Protein 8QFL (pdb70)

B-factor: mean 43.6, std 19.71, range [17.05, 146.56]

Solvent-accessible surface area: 13918 Å² total; per-residue (Å²): 133,109,20,147,37,60,155,117,77,12,76,115,154,35,0,106,79,22,0,43,98,8,13,67,48,65,105,106,27,54,106,64,47,102,87,76,108,63,133,13,54,11,8,74,55,59,76,1,0,0,21,1,20,1,0,85,58,116,13,61,29,20,40,9,0,1,3,69,1,14,0,1,2,45,0,35,38,20,16,4,56,13,3,15,9,68,51,36,33,124,59,67,104,64,93,11,42,111,44,85,16,39,20,5,8,62,51,18,8,3,64,5,24,36,6,86,111,26,0,11,0,0,4,0,22,2,31,4,6,122,68,12,0,52,27,50,82,36,152,69,12,12,19,81,2,69,22,52,69,99,93,65,139,24,154,40,58,143,111,73,7,72,124,145,25,0,106,75,14,0,43,98,4,9,69,63,62,123,85,27,54,144,81,49,113,94,93,74,114,19,54,12,18,104,49,75,79,0,1,0,29,1,22,4,0,111,58,131,20,53,31,20,41,10,1,1,10,78,2,12,0,1,3,48,0,34,39,20,15,0,59,10,11,15,10,55,53,39,35,90,67,77,92,65,88,10,42,107,49,89,15,37,14,10,16,64,39,30,10,4,76,5,24,37,5,89,122,25,0,9,0,0,5,0,28,1,26,4,17,141,81,33,0,55,32,46,93,66,158,65,14,6,27,36,1,70,29,60,89,145

InterPro domains:
  IPR010300 Cysteine dioxygenase type I [PF05995] (30-160)
  IPR010300 Cysteine dioxygenase type I [PTHR12918] (28-174)
  IPR011051 RmlC-like cupin domain superfamily [SSF51182] (28-176)
  IPR014710 RmlC-like jelly roll fold [G3DSA:2.60.120.10] (22-164)

Radius of gyration: 22.35 Å; Cα contacts (8 Å, |Δi|>4): 819; chains: 2; bounding box: 42×41×68 Å

Structure (mmCIF, N/CA/C/O backbone):
data_8QFL
#
_entry.id   8QFL
#
_cell.length_a   44.611
_cell.length_b   58.946
_cell.length_c   134.776
_cell.angle_alpha   90.00
_cell.angle_beta   90.00
_cell.angle_gamma   90.00
#
_symmetry.space_group_name_H-M   'P 21 21 21'
#
loop_
_entity.id
_entity.type
_entity.pdbx_description
1 polymer 'Cysteine dioxygenase'
2 non-polymer 'FE (III) ION'
3 non-polymer 'ACETATE ION'
4 non-polymer 'MAGNESIUM ION'
5 non-polymer 'TETRAETHYLENE GLYCOL'
6 water water
#
loop_
_atom_site.group_PDB
_atom_site.id
_atom_site.type_symbol
_atom_site.label_atom_id
_atom_site.label_alt_id
_atom_site.label_comp_id
_atom_site.label_asym_id
_atom_site.label_entity_id
_atom_site.label_seq_id
_atom_site.pdbx_PDB_ins_code
_atom_site.Cartn_x
_atom_site.Cartn_y
_atom_site.Cartn_z
_atom_site.occupancy
_atom_site.B_iso_or_equiv
_atom_site.auth_seq_id
_atom_site.auth_comp_id
_atom_site.auth_asym_id
_atom_site.auth_atom_id
_atom_site.pdbx_PDB_model_num
ATOM 1 N N . GLY A 1 21 ? 26.342 1.601 -10.819 1.00 84.29 21 GLY A N 1
ATOM 2 C CA . GLY A 1 21 ? 26.470 2.084 -12.186 1.00 122.13 21 GLY A CA 1
ATOM 3 C C . GLY A 1 21 ? 25.467 1.439 -13.118 1.00 113.00 21 GLY A C 1
ATOM 4 O O . GLY A 1 21 ? 24.403 1.001 -12.683 1.00 123.74 21 GLY A O 1
ATOM 7 N N . GLU A 1 22 ? 25.789 1.380 -14.405 1.00 106.31 22 GLU A N 1
ATOM 8 C CA . GLU A 1 22 ? 24.950 0.661 -15.355 1.00 79.04 22 GLU A CA 1
ATOM 9 C C . GLU A 1 22 ? 25.255 -0.831 -15.223 1.00 66.93 22 GLU A C 1
ATOM 10 O O . GLU A 1 22 ? 26.006 -1.263 -14.343 1.00 72.36 22 GLU A O 1
ATOM 22 N N . LEU A 1 23 ? 24.703 -1.639 -16.118 1.00 53.43 23 LEU A N 1
ATOM 23 C CA . LEU A 1 23 ? 24.921 -3.070 -16.036 1.00 41.50 23 LEU A CA 1
ATOM 24 C C . LEU A 1 23 ? 26.234 -3.427 -16.712 1.00 41.93 23 LEU A C 1
ATOM 25 O O . LEU A 1 23 ? 26.687 -2.772 -17.666 1.00 39.31 23 LEU A O 1
ATOM 41 N N . ASP A 1 24 ? 26.813 -4.530 -16.259 1.00 34.75 24 ASP A N 1
ATOM 42 C CA . ASP A 1 24 ? 28.127 -4.960 -16.753 1.00 30.93 24 ASP A CA 1
ATOM 43 C C . ASP A 1 24 ? 27.892 -6.132 -17.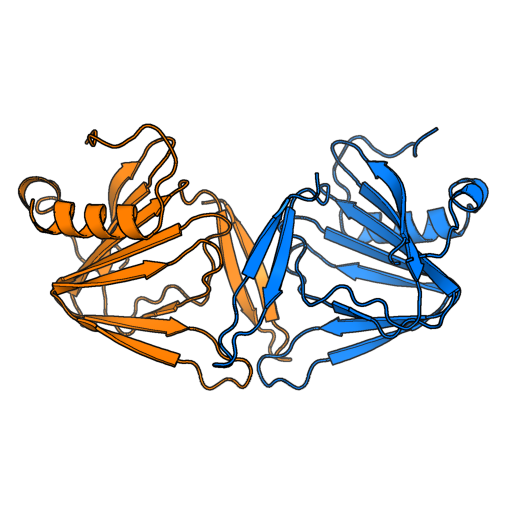704 1.00 32.46 24 ASP A C 1
ATOM 44 O O . ASP A 1 24 ? 27.822 -7.306 -17.285 1.00 33.20 24 ASP A O 1
ATOM 53 N N . LEU A 1 25 ? 27.566 -5.812 -18.935 1.00 29.06 25 LEU A N 1
ATOM 54 C CA . LEU A 1 25 ? 27.175 -6.780 -19.938 1.00 29.81 25 LEU A CA 1
ATOM 55 C C . LEU A 1 25 ? 28.256 -6.988 -21.010 1.00 27.96 25 LEU A C 1
ATOM 56 O O . LEU A 1 25 ? 29.181 -6.186 -21.149 1.00 32.57 25 LEU A O 1
ATOM 72 N N . PRO A 1 26 ? 28.141 -8.032 -21.823 1.00 30.72 26 PRO A N 1
ATOM 73 C CA . PRO A 1 26 ? 29.159 -8.252 -22.874 1.00 35.70 26 PRO A CA 1
ATOM 74 C C . PRO A 1 26 ? 29.197 -7.135 -23.923 1.00 37.31 26 PRO A C 1
ATOM 75 O O . PRO A 1 26 ? 28.252 -6.393 -24.108 1.00 35.44 26 PRO A O 1
ATOM 86 N N . GLU A 1 27 ? 30.330 -7.005 -24.583 1.00 34.31 27 GLU A N 1
ATOM 87 C CA . GLU A 1 27 ? 30.502 -6.026 -25.655 1.00 39.54 27 GLU A CA 1
ATOM 88 C C . GLU A 1 27 ? 30.152 -6.648 -27.015 1.00 41.39 27 GLU A C 1
ATOM 89 O O . GLU A 1 27 ? 30.955 -6.751 -27.939 1.00 36.39 27 GLU A O 1
ATOM 101 N N . ARG A 1 28 ? 28.914 -7.092 -27.130 1.00 29.77 28 ARG A N 1
ATOM 102 C CA . ARG A 1 28 ? 28.397 -7.696 -28.327 1.00 29.93 28 ARG A CA 1
ATOM 103 C C . ARG A 1 28 ? 26.871 -7.756 -28.235 1.00 35.04 28 ARG A C 1
ATOM 104 O O . ARG A 1 28 ? 26.289 -7.669 -27.147 1.00 32.18 28 ARG A O 1
ATOM 125 N N . ASN A 1 29 ? 26.230 -7.927 -29.397 1.00 33.03 29 ASN A N 1
ATOM 126 C CA . ASN A 1 29 ? 24.777 -8.186 -29.400 1.00 34.00 29 ASN A CA 1
ATOM 127 C C . ASN A 1 29 ? 24.450 -9.508 -28.726 1.00 36.06 29 ASN A C 1
ATOM 128 O O . ASN A 1 29 ? 25.265 -10.441 -28.718 1.00 32.70 29 ASN A O 1
ATOM 139 N N . LEU A 1 30 ? 23.279 -9.544 -28.042 1.00 31.64 30 LEU A N 1
ATOM 140 C CA . LEU A 1 30 ? 22.761 -10.774 -27.468 1.00 26.20 30 LEU A CA 1
ATOM 141 C C . LEU A 1 30 ? 21.626 -11.301 -28.316 1.00 26.88 30 LEU A C 1
ATOM 142 O O . LEU A 1 30 ? 20.813 -10.517 -28.793 1.00 32.54 30 LEU A O 1
ATOM 158 N N . ASP A 1 31 ? 21.522 -12.613 -28.444 1.00 29.18 31 ASP A N 1
ATOM 159 C CA . ASP A 1 31 ? 20.393 -13.207 -29.123 1.00 34.13 31 ASP A CA 1
ATOM 160 C C . ASP A 1 31 ? 19.202 -13.352 -28.178 1.00 34.13 31 ASP A C 1
ATOM 161 O O . ASP A 1 31 ? 19.316 -13.065 -26.985 1.00 27.01 31 ASP A O 1
ATOM 170 N N . ARG A 1 32 ? 18.074 -13.861 -28.735 1.00 31.69 32 ARG A N 1
ATOM 171 C CA . ARG A 1 32 ? 16.828 -14.005 -27.972 1.00 35.07 32 ARG A CA 1
ATOM 172 C C . ARG A 1 32 ? 17.010 -14.739 -26.658 1.00 32.51 32 ARG A C 1
ATOM 173 O O . ARG A 1 32 ? 16.481 -14.311 -25.630 1.00 29.18 32 ARG A O 1
ATOM 194 N N . ARG A 1 33 ? 17.698 -15.882 -26.693 1.00 33.01 33 ARG A N 1
ATOM 195 C CA . ARG A 1 33 ? 17.863 -16.696 -25.501 1.00 35.20 33 ARG A CA 1
ATOM 196 C C . ARG A 1 33 ? 18.660 -15.932 -24.465 1.00 30.55 33 ARG A C 1
ATOM 197 O O . ARG A 1 33 ? 18.319 -15.961 -23.271 1.00 29.76 33 ARG A O 1
ATOM 218 N N . GLU A 1 34 ? 19.756 -15.284 -24.906 1.00 28.26 34 GLU A N 1
ATOM 219 C CA . GLU A 1 34 ? 20.596 -14.503 -23.985 1.00 28.75 34 GLU A CA 1
ATOM 220 C C . GLU A 1 34 ? 19.820 -13.324 -23.383 1.00 26.86 34 GLU A C 1
ATOM 221 O O . GLU A 1 34 ? 20.041 -12.924 -22.223 1.00 23.29 34 GLU A O 1
ATOM 233 N N . LEU A 1 35 ? 18.922 -12.727 -24.184 1.00 23.58 35 LEU A N 1
ATOM 234 C CA . LEU A 1 35 ? 18.107 -11.637 -23.664 1.00 22.34 35 LEU A CA 1
ATOM 235 C C . LEU A 1 35 ? 17.123 -12.141 -22.609 1.00 20.06 35 LEU A C 1
ATOM 236 O O . LEU A 1 35 ? 16.871 -11.473 -21.587 1.00 21.41 35 LEU A O 1
ATOM 252 N N . ARG A 1 36 ? 16.613 -13.342 -22.817 1.00 22.41 36 ARG A N 1
ATOM 253 C CA . ARG A 1 36 ? 15.691 -13.890 -21.832 1.00 26.83 36 ARG A CA 1
ATOM 254 C C . ARG A 1 36 ? 16.442 -14.249 -20.554 1.00 26.55 36 ARG A C 1
ATOM 255 O O . ARG A 1 36 ? 15.970 -13.979 -19.455 1.00 23.87 36 ARG A O 1
ATOM 276 N N . ASP A 1 37 ? 17.644 -14.798 -20.677 1.00 24.12 37 ASP A N 1
ATOM 277 C CA . ASP A 1 37 ? 18.448 -15.054 -19.458 1.00 22.94 37 ASP A CA 1
ATOM 278 C C . ASP A 1 37 ? 18.717 -13.768 -18.715 1.00 23.12 37 ASP A C 1
ATOM 279 O O . ASP A 1 37 ? 18.637 -13.726 -17.472 1.00 24.51 37 ASP A O 1
ATOM 288 N N . LEU A 1 38 ? 19.025 -12.691 -19.474 1.00 22.76 38 LEU A N 1
ATOM 289 C CA . LEU A 1 38 ? 19.329 -11.404 -18.878 1.00 21.56 38 LEU A CA 1
ATOM 290 C C . LEU A 1 38 ? 18.134 -10.872 -18.061 1.00 23.60 38 LEU A C 1
ATOM 291 O O . LEU A 1 38 ? 18.291 -10.492 -16.865 1.00 24.24 38 LEU A O 1
ATOM 307 N N . VAL A 1 39 ? 16.914 -10.873 -18.664 1.00 21.91 39 VAL A N 1
ATOM 308 C CA . VAL A 1 39 ? 15.856 -10.237 -17.882 1.00 22.06 39 VAL A CA 1
ATOM 309 C C . VAL A 1 39 ? 15.505 -11.061 -16.656 1.00 23.28 39 VAL A C 1
ATOM 310 O O . VAL A 1 39 ? 15.054 -10.497 -15.678 1.00 21.67 39 VAL A O 1
ATOM 323 N N . ASN A 1 40 ? 15.624 -12.389 -16.727 1.00 22.97 40 ASN A N 1
ATOM 324 C CA . ASN A 1 40 ? 15.330 -13.247 -15.600 1.00 24.20 40 ASN A CA 1
ATOM 325 C C . ASN A 1 40 ? 16.370 -13.113 -14.472 1.00 25.34 40 ASN A C 1
ATOM 326 O O . ASN A 1 40 ? 16.016 -13.059 -13.288 1.00 24.75 40 ASN A O 1
ATOM 337 N N . GLU A 1 41 ? 17.642 -12.967 -14.841 1.00 23.57 41 GLU A N 1
ATOM 338 C CA . GLU A 1 41 ? 18.697 -12.811 -13.855 1.00 23.67 41 GLU A CA 1
ATOM 339 C C . GLU A 1 41 ? 18.604 -11.428 -13.207 1.00 26.51 41 GLU A C 1
ATOM 340 O O . GLU A 1 41 ? 18.763 -11.281 -11.980 1.00 27.15 41 GLU A O 1
ATOM 352 N N . LEU A 1 42 ? 18.260 -10.407 -13.993 1.00 23.24 42 LEU A N 1
ATOM 353 C CA . LEU A 1 42 ? 18.064 -9.093 -13.410 1.00 23.30 42 LEU A CA 1
ATOM 354 C C . LEU A 1 42 ? 16.919 -9.137 -12.405 1.00 24.41 42 LEU A C 1
ATOM 355 O O . LEU A 1 42 ? 16.977 -8.490 -11.350 1.00 24.35 42 LEU A O 1
ATOM 371 N N . ALA A 1 43 ? 15.846 -9.876 -12.734 1.00 23.59 43 ALA A N 1
ATOM 372 C CA . ALA A 1 43 ? 14.718 -9.947 -11.809 1.00 26.28 43 ALA A CA 1
ATOM 373 C C . ALA A 1 43 ? 15.130 -10.531 -10.458 1.00 29.40 43 ALA A C 1
ATOM 374 O O . ALA A 1 43 ? 14.519 -10.226 -9.420 1.00 30.46 43 ALA A O 1
ATOM 381 N N . ALA A 1 44 ? 16.154 -11.386 -10.444 1.00 23.61 44 ALA A N 1
ATOM 382 C CA . ALA A 1 44 ? 16.668 -12.021 -9.221 1.00 31.05 44 ALA A CA 1
ATOM 383 C C . ALA A 1 44 ? 17.680 -11.153 -8.497 1.00 27.98 44 ALA A C 1
ATOM 384 O O . ALA A 1 44 ? 18.190 -11.532 -7.435 1.00 27.27 44 ALA A O 1
ATOM 391 N N . HIS A 1 45 ? 17.940 -9.981 -9.012 1.00 24.78 45 HIS A N 1
ATOM 392 C CA . HIS A 1 45 ? 18.902 -9.038 -8.450 1.00 25.78 45 HIS A CA 1
ATOM 393 C C . HIS A 1 45 ? 18.195 -7.718 -8.288 1.00 27.60 45 HIS A C 1
ATOM 394 O O . HIS A 1 45 ? 18.471 -6.760 -9.011 1.00 24.10 45 HIS A O 1
ATOM 408 N N . PRO A 1 46 ? 17.380 -7.584 -7.240 1.00 26.20 46 PRO A N 1
ATOM 409 C CA . PRO A 1 46 ? 16.657 -6.311 -7.058 1.00 25.72 46 PRO A CA 1
ATOM 410 C C . PRO A 1 46 ? 17.544 -5.151 -6.759 1.00 24.86 46 PRO A C 1
ATOM 411 O O . PRO A 1 46 ? 17.132 -3.985 -6.944 1.00 29.64 46 PRO A O 1
ATOM 422 N N . GLU A 1 47 ? 18.779 -5.407 -6.333 1.00 27.07 47 GLU A N 1
ATOM 423 C CA . GLU A 1 47 ? 19.711 -4.304 -6.210 1.00 32.09 47 GLU A CA 1
ATOM 424 C C . GLU A 1 47 ? 19.866 -3.537 -7.530 1.00 33.04 47 GLU A C 1
ATOM 425 O O . GLU A 1 47 ? 20.196 -2.342 -7.535 1.00 30.47 47 GLU A O 1
ATOM 437 N N . ARG A 1 48 ? 19.639 -4.184 -8.674 1.00 29.63 48 ARG A N 1
ATOM 438 C CA . ARG A 1 48 ? 19.842 -3.414 -9.892 1.00 26.08 48 ARG A CA 1
ATOM 439 C C . ARG A 1 48 ? 18.647 -2.547 -10.304 1.00 29.63 48 ARG A C 1
ATOM 440 O O . ARG A 1 48 ? 18.765 -1.761 -11.247 1.00 34.31 48 ARG A O 1
ATOM 461 N N . TRP A 1 49 ? 17.481 -2.717 -9.689 1.00 27.08 49 TRP A N 1
ATOM 462 C CA . TRP A 1 49 ? 16.323 -2.002 -10.201 1.00 26.94 49 TRP A CA 1
ATOM 463 C C . TRP A 1 49 ? 15.338 -1.504 -9.168 1.00 28.62 49 TRP A C 1
ATOM 464 O O . TRP A 1 49 ? 14.511 -0.667 -9.542 1.00 32.56 49 TRP A O 1
ATOM 485 N N . ALA A 1 50 ? 15.404 -1.942 -7.893 1.00 26.31 50 ALA A N 1
ATOM 486 C CA . ALA A 1 50 ? 14.357 -1.567 -6.946 1.00 30.05 50 ALA A CA 1
ATOM 487 C C . ALA A 1 50 ? 14.266 -0.067 -6.796 1.00 32.79 50 ALA A C 1
ATOM 488 O O . ALA A 1 50 ? 13.172 0.465 -6.606 1.00 38.76 50 ALA A O 1
ATOM 495 N N . GLU A 1 51 ? 15.400 0.624 -6.845 1.00 30.54 51 GLU A N 1
ATOM 496 C CA . GLU A 1 51 ? 15.410 2.075 -6.674 1.00 38.30 51 GLU A CA 1
ATOM 497 C C . GLU A 1 51 ? 14.534 2.759 -7.735 1.00 49.62 51 GLU A C 1
ATOM 498 O O . GLU A 1 51 ? 13.908 3.791 -7.474 1.00 52.17 51 GLU A O 1
ATOM 510 N N . HIS A 1 52 ? 14.437 2.171 -8.919 1.00 39.68 52 HIS A N 1
ATOM 511 C CA . HIS A 1 52 ? 13.868 2.838 -10.077 1.00 47.07 52 HIS A CA 1
ATOM 512 C C . HIS A 1 52 ? 12.392 2.566 -10.225 1.00 47.79 52 HIS A C 1
ATOM 513 O O . HIS A 1 52 ? 11.811 2.995 -11.215 1.00 54.81 52 HIS A O 1
ATOM 527 N N . VAL A 1 53 ? 11.778 1.880 -9.269 1.00 37.45 53 VAL A N 1
ATOM 528 C CA . VAL A 1 53 ? 10.358 1.589 -9.322 1.00 49.97 53 VAL A CA 1
ATOM 529 C C . VAL A 1 53 ? 9.593 2.874 -9.030 1.00 64.16 53 VAL A C 1
ATOM 530 O O . VAL A 1 53 ? 9.674 3.427 -7.923 1.00 72.59 53 VAL A O 1
ATOM 543 N N . MET A 1 54 ? 8.793 3.311 -9.999 1.00 66.06 54 MET A N 1
ATOM 544 C CA . MET A 1 54 ? 8.130 4.610 -9.966 1.00 73.18 54 MET A CA 1
ATOM 545 C C . MET A 1 54 ? 6.871 4.498 -10.811 1.00 72.82 54 MET A C 1
ATOM 546 O O . MET A 1 54 ? 6.955 4.101 -11.982 1.00 75.70 54 MET A O 1
ATOM 560 N N . PHE A 1 55 ? 5.724 4.859 -10.245 1.00 67.45 55 PHE A N 1
ATOM 561 C CA . PHE A 1 55 ? 4.463 4.706 -10.978 1.00 76.58 55 PHE A CA 1
ATOM 562 C C . PHE A 1 55 ? 3.883 6.052 -11.382 1.00 77.68 55 PHE A C 1
ATOM 563 O O . PHE A 1 55 ? 3.813 6.964 -10.549 1.00 81.69 55 PHE A O 1
ATOM 580 N N . PRO A 1 56 ? 3.444 6.208 -12.646 1.00 88.42 56 PRO A N 1
ATOM 581 C CA . PRO A 1 56 ? 2.917 7.473 -13.177 1.00 95.96 56 PRO A CA 1
ATOM 582 C C . PRO A 1 56 ? 1.490 7.780 -12.707 1.00 87.94 56 PRO A C 1
ATOM 583 O O . PRO A 1 56 ? 1.257 8.848 -12.124 1.00 78.15 56 PRO A O 1
ATOM 594 N N . ARG A 1 61 ? 2.808 6.466 -19.108 1.00 88.73 61 ARG A N 1
ATOM 595 C CA . ARG A 1 61 ? 3.591 5.375 -18.528 1.00 101.44 61 ARG A CA 1
ATOM 596 C C . ARG A 1 61 ? 4.770 5.930 -17.737 1.00 101.78 61 ARG A C 1
ATOM 597 O O . ARG A 1 61 ? 5.104 7.115 -17.867 1.00 101.70 61 ARG A O 1
ATOM 617 N N . HIS A 1 62 ? 5.396 5.092 -16.910 1.00 92.20 62 HIS A N 1
ATOM 618 C CA . HIS A 1 62 ? 6.754 5.362 -16.471 1.00 94.00 62 HIS A CA 1
ATOM 619 C C . HIS A 1 62 ? 7.660 4.176 -16.791 1.00 78.98 62 HIS A C 1
ATOM 620 O O . HIS A 1 62 ? 7.383 3.029 -16.397 1.00 58.81 62 HIS A O 1
ATOM 634 N N . TYR A 1 63 ? 8.753 4.480 -17.483 1.00 71.65 63 TYR A N 1
ATOM 635 C CA . TYR A 1 63 ? 9.819 3.557 -17.810 1.00 64.27 63 TYR A CA 1
ATOM 636 C C . TYR A 1 63 ? 11.099 4.139 -17.224 1.00 61.95 63 TYR A C 1
ATOM 637 O O . TYR A 1 63 ? 11.233 5.356 -17.092 1.00 6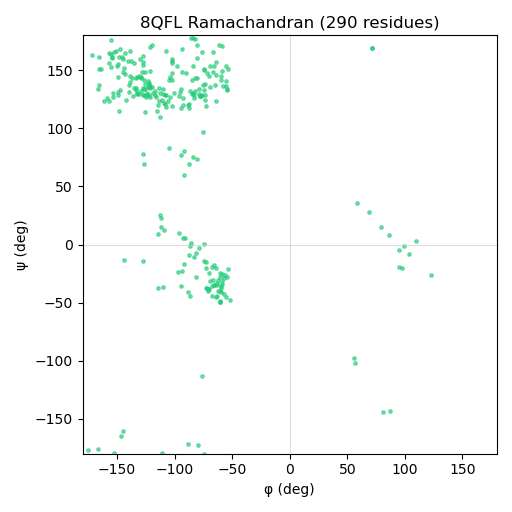7.39 63 TYR A O 1
ATOM 655 N N . ALA A 1 64 ? 12.025 3.270 -16.833 1.00 51.85 64 ALA A N 1
ATOM 656 C CA . ALA A 1 64 ? 13.316 3.708 -16.310 1.00 43.36 64 ALA A CA 1
ATOM 657 C C . ALA A 1 64 ? 14.409 2.906 -17.009 1.00 39.18 64 ALA A C 1
ATOM 658 O O . ALA A 1 64 ? 14.317 1.688 -17.116 1.00 35.26 64 ALA A O 1
ATOM 665 N N . SER A 1 65 ? 15.415 3.592 -17.537 1.00 36.11 65 SER A N 1
ATOM 666 C CA . SER A 1 65 ? 16.493 2.915 -18.233 1.00 34.52 65 SER A CA 1
ATOM 667 C C . SER A 1 65 ? 17.408 2.301 -17.180 1.00 33.61 65 SER A C 1
ATOM 668 O O . SER A 1 65 ? 17.841 2.981 -16.262 1.00 35.82 65 SER A O 1
ATOM 676 N N . LEU A 1 66 ? 17.689 1.030 -17.297 1.00 29.47 66 LEU A N 1
ATOM 677 C CA . LEU A 1 66 ? 18.705 0.388 -16.463 1.00 31.79 66 LEU A CA 1
ATOM 678 C C . LEU A 1 66 ? 20.042 0.298 -17.169 1.00 33.47 66 LEU A C 1
ATOM 679 O O . LEU A 1 66 ? 21.087 0.159 -16.508 1.00 32.81 66 LEU A O 1
ATOM 695 N N . HIS A 1 67 ? 20.034 0.327 -18.513 1.00 34.59 67 HIS A N 1
ATOM 696 C CA . HIS A 1 67 ? 21.251 0.149 -19.280 1.00 32.83 67 HIS A CA 1
ATOM 697 C C . HIS A 1 67 ? 20.978 0.556 -20.711 1.00 35.93 67 HIS A C 1
ATOM 698 O O . HIS A 1 67 ? 20.019 0.050 -21.297 1.00 27.64 67 HIS A O 1
ATOM 712 N N . ARG A 1 68 ? 21.879 1.343 -21.316 1.00 34.01 68 ARG A N 1
ATOM 713 C CA . ARG A 1 68 ? 21.765 1.661 -22.727 1.00 31.09 68 ARG A CA 1
ATOM 714 C C . ARG A 1 68 ? 23.176 1.836 -23.269 1.00 36.23 68 ARG A C 1
ATOM 715 O O . ARG A 1 68 ? 23.891 2.723 -22.819 1.00 37.45 68 ARG A O 1
ATOM 736 N N . ASP A 1 69 ? 23.591 0.968 -24.169 1.00 33.58 69 ASP A N 1
ATOM 737 C CA . ASP A 1 69 ? 24.880 1.144 -24.832 1.00 41.24 69 ASP A CA 1
ATOM 738 C C . ASP A 1 69 ? 24.751 0.663 -26.273 1.00 34.95 69 ASP A C 1
ATOM 739 O O . ASP A 1 69 ? 23.652 0.580 -26.843 1.00 33.45 69 ASP A O 1
ATOM 748 N N . ALA A 1 70 ? 25.886 0.375 -26.910 1.00 37.06 70 ALA A N 1
ATOM 749 C CA . ALA A 1 70 ? 25.815 0.148 -28.347 1.00 36.32 70 ALA A CA 1
ATOM 750 C C . ALA A 1 70 ? 25.175 -1.179 -28.692 1.00 34.50 70 ALA A C 1
ATOM 751 O O . ALA A 1 70 ? 24.842 -1.393 -29.853 1.00 35.84 70 ALA A O 1
ATOM 758 N N . TYR A 1 71 ? 25.039 -2.093 -27.709 1.00 32.07 71 TYR A N 1
ATOM 759 C CA . TYR A 1 71 ? 24.646 -3.453 -27.977 1.00 27.08 71 TYR A CA 1
ATOM 760 C C . TYR A 1 71 ? 23.285 -3.828 -27.395 1.00 27.60 71 TYR A C 1
ATOM 761 O O . TYR A 1 71 ? 22.569 -4.648 -28.020 1.00 28.79 71 TYR A O 1
ATOM 779 N N . VAL A 1 72 ? 22.986 -3.318 -26.217 1.00 31.91 72 VAL A N 1
ATOM 780 C CA . VAL A 1 72 ? 21.793 -3.706 -25.441 1.00 26.75 72 VAL A CA 1
ATOM 781 C C . VAL A 1 72 ? 21.160 -2.470 -24.819 1.00 26.70 72 VAL A C 1
ATOM 782 O O . VAL A 1 72 ? 21.835 -1.618 -24.212 1.00 29.59 72 VAL A O 1
ATOM 795 N N . ASP A 1 73 ? 19.825 -2.500 -24.746 1.00 28.68 73 ASP A N 1
ATOM 796 C CA . ASP A 1 73 ? 19.078 -1.574 -23.908 1.00 24.92 73 ASP A CA 1
ATOM 797 C C . ASP A 1 73 ? 18.229 -2.390 -22.946 1.00 25.74 73 ASP A C 1
ATOM 798 O O . ASP A 1 73 ? 17.700 -3.419 -23.358 1.00 24.34 73 ASP A O 1
ATOM 807 N N . VAL A 1 74 ? 18.142 -1.928 -21.717 1.00 26.71 74 VAL A N 1
ATOM 808 C CA . VAL A 1 74 ? 17.295 -2.540 -20.682 1.00 23.75 74 VAL A CA 1
ATOM 809 C C . VAL A 1 74 ? 16.454 -1.456 -20.051 1.00 21.90 74 VAL A C 1
ATOM 810 O O . VAL A 1 74 ? 16.975 -0.465 -19.528 1.00 27.00 74 VAL A O 1
ATOM 823 N N . TRP A 1 75 ? 15.159 -1.737 -19.926 1.00 26.44 75 TRP A N 1
ATOM 824 C CA . TRP A 1 75 ? 14.249 -0.826 -19.242 1.00 25.03 75 TRP A CA 1
ATOM 825 C C . TRP A 1 75 ? 13.452 -1.558 -18.174 1.00 26.14 75 TRP A C 1
ATOM 826 O O . TRP A 1 75 ? 13.156 -2.750 -18.316 1.00 27.21 75 TRP A O 1
ATOM 847 N N . LEU A 1 76 ? 13.128 -0.834 -17.116 1.00 27.29 76 LEU A N 1
ATOM 848 C CA . LEU A 1 76 ? 12.177 -1.273 -16.110 1.00 26.12 76 LEU A CA 1
ATOM 849 C C . LEU A 1 76 ? 10.867 -0.511 -16.337 1.00 32.98 76 LEU A C 1
ATOM 850 O O . LEU A 1 76 ? 10.889 0.728 -16.429 1.00 29.23 76 LEU A O 1
ATOM 866 N N . LEU A 1 77 ? 9.746 -1.237 -16.449 1.00 29.64 77 LEU A N 1
ATOM 867 C CA . LEU A 1 77 ? 8.458 -0.620 -16.728 1.00 27.85 77 LEU A CA 1
ATOM 868 C C . LEU A 1 77 ? 7.554 -0.880 -15.538 1.00 32.50 77 LEU A C 1
ATOM 869 O O . LEU A 1 77 ? 7.431 -2.032 -15.096 1.00 28.19 77 LEU A O 1
ATOM 885 N N . CYS A 1 78 ? 6.887 0.179 -15.068 1.00 29.83 78 CYS A N 1
ATOM 886 C CA . CYS A 1 78 ? 5.896 0.163 -13.975 1.00 30.21 78 CYS A CA 1
ATOM 887 C C . CYS A 1 78 ? 4.544 0.536 -14.590 1.00 33.41 78 CYS A C 1
ATOM 888 O O . CYS A 1 78 ? 4.439 1.565 -15.256 1.00 38.76 78 CYS A O 1
ATOM 896 N N . TRP A 1 79 ? 3.568 -0.360 -14.485 1.00 29.81 79 TRP A N 1
ATOM 897 C CA . TRP A 1 79 ? 2.348 -0.274 -15.270 1.00 28.58 79 TRP A CA 1
ATOM 898 C C . TRP A 1 79 ? 1.160 0.258 -14.485 1.00 38.21 79 TRP A C 1
ATOM 899 O O . TRP A 1 79 ? 0.946 -0.119 -13.338 1.00 33.71 79 TRP A O 1
ATOM 920 N N . ARG A 1 80 ? 0.347 1.069 -15.157 1.00 36.54 80 ARG A N 1
ATOM 921 C CA . ARG A 1 80 ? -1.027 1.343 -14.745 1.00 42.63 80 ARG A CA 1
ATOM 922 C C . ARG A 1 80 ? -1.991 0.528 -15.606 1.00 42.22 80 ARG A C 1
ATOM 923 O O . ARG A 1 80 ? -1.685 0.138 -16.751 1.00 35.67 80 ARG A O 1
ATOM 944 N N . ALA A 1 81 ? -3.214 0.343 -15.080 1.00 36.44 81 ALA A N 1
ATOM 945 C CA . ALA A 1 81 ? -4.170 -0.531 -15.748 1.00 40.75 81 ALA A CA 1
ATOM 946 C C . ALA A 1 81 ? -4.477 -0.066 -17.161 1.00 38.69 81 ALA A C 1
ATOM 947 O O . ALA A 1 81 ? -4.792 -0.885 -18.046 1.00 43.67 81 ALA A O 1
ATOM 954 N N A GLU A 1 82 ? -4.429 1.243 -17.390 0.60 42.28 82 GLU A N 1
ATOM 955 N N B GLU A 1 82 ? -4.425 1.237 -17.403 0.40 42.31 82 GLU A N 1
ATOM 956 C CA A GLU A 1 82 ? -4.765 1.791 -18.702 0.60 45.97 82 GLU A CA 1
ATOM 957 C CA B GLU A 1 82 ? -4.779 1.761 -18.719 0.40 45.98 82 GLU A CA 1
ATOM 958 C C A GLU A 1 82 ? -3.616 1.718 -19.707 0.60 43.06 82 GLU A C 1
ATOM 959 C C B GLU A 1 82 ? -3.593 1.832 -19.682 0.40 43.14 82 GLU A C 1
ATOM 960 O O A GLU A 1 82 ? -3.833 1.944 -20.907 0.60 41.63 82 GLU A O 1
ATOM 961 O O B GLU A 1 82 ? -3.763 2.261 -20.831 0.40 42.03 82 GLU A O 1
ATOM 984 N N . ASP A 1 83 ? -2.405 1.414 -19.262 1.00 37.69 83 ASP A N 1
ATOM 985 C CA . ASP A 1 83 ? -1.253 1.527 -20.151 1.00 41.31 83 ASP A CA 1
ATOM 986 C C . ASP A 1 83 ? -1.390 0.555 -21.319 1.00 37.51 83 ASP A C 1
ATOM 987 O O . ASP A 1 83 ? -1.855 -0.570 -21.152 1.00 35.43 83 ASP A O 1
ATOM 997 N N . ASP A 1 84 ? -0.886 0.974 -22.490 1.00 36.45 84 ASP A N 1
ATOM 998 C CA . ASP A 1 84 ? -1.062 0.231 -23.735 1.00 33.73 84 ASP A CA 1
ATOM 999 C C . ASP A 1 84 ? 0.069 0.651 -24.649 1.00 37.29 84 ASP A C 1
ATOM 1000 O O . ASP A 1 84 ? 0.224 1.851 -24.882 1.00 38.05 84 ASP A O 1
ATOM 1009 N N . THR A 1 85 ? 0.858 -0.310 -25.134 1.00 31.81 85 THR A N 1
ATOM 1010 C CA . THR A 1 85 ? 1.962 0.030 -26.032 1.00 29.31 85 THR A CA 1
ATOM 1011 C C . THR A 1 85 ? 1.450 0.417 -27.406 1.00 31.32 85 THR A C 1
ATOM 1012 O O . THR A 1 85 ? 2.216 0.983 -28.218 1.00 34.09 85 THR A O 1
ATOM 1023 N N . GLY A 1 86 ? 0.239 0.035 -27.746 1.00 32.72 86 GLY A N 1
ATOM 1024 C CA . GLY A 1 86 ? -0.089 -0.061 -29.188 1.00 30.18 86 GLY A CA 1
ATOM 1025 C C . GLY A 1 86 ? 0.565 -1.206 -29.932 1.00 28.54 86 GLY A C 1
ATOM 1026 O O . GLY A 1 86 ? 1.449 -1.872 -29.407 1.00 25.05 86 GLY A O 1
ATOM 1030 N N . TRP A 1 87 ? 0.134 -1.462 -31.162 1.00 29.72 87 TRP A N 1
ATOM 1031 C CA . TRP A 1 87 ? 0.769 -2.479 -31.982 1.00 28.82 87 TRP A CA 1
ATOM 1032 C C . TRP A 1 87 ? 2.077 -1.949 -32.517 1.00 28.25 87 TRP A C 1
ATOM 1033 O O . TRP A 1 87 ? 2.088 -0.834 -33.032 1.00 27.21 87 TRP A O 1
ATOM 1054 N N . HIS A 1 88 ? 3.174 -2.704 -32.347 1.00 23.59 88 HIS A N 1
ATOM 1055 C CA . HIS A 1 88 ? 4.474 -2.209 -32.784 1.00 25.43 88 HIS A CA 1
ATOM 1056 C C . HIS A 1 88 ? 5.404 -3.353 -33.096 1.00 26.52 88 HIS A C 1
ATOM 1057 O O . HIS A 1 88 ? 5.200 -4.502 -32.665 1.00 25.42 88 HIS A O 1
ATOM 1071 N N . ASP A 1 89 ? 6.445 -3.027 -33.865 1.00 24.98 89 ASP A N 1
ATOM 1072 C CA . ASP A 1 89 ? 7.601 -3.891 -34.029 1.00 24.53 89 ASP A CA 1
ATOM 1073 C C . ASP A 1 89 ? 8.798 -3.125 -33.536 1.00 22.25 89 ASP A C 1
ATOM 1074 O O . ASP A 1 89 ? 8.685 -1.950 -33.148 1.00 24.20 89 ASP A O 1
ATOM 1083 N N . HIS A 1 90 ? 9.929 -3.847 -33.446 1.00 24.67 90 HIS A N 1
ATOM 1084 C CA . HIS A 1 90 ? 11.170 -3.323 -32.879 1.00 25.22 90 HIS A CA 1
ATOM 1085 C C . HIS A 1 90 ? 12.240 -3.162 -33.935 1.00 25.65 90 HIS A C 1
ATOM 1086 O O . HIS A 1 90 ? 13.436 -3.155 -33.623 1.00 25.94 90 HIS A O 1
ATOM 1100 N N . ASP A 1 91 ? 11.801 -3.040 -35.207 1.00 28.00 91 ASP A N 1
ATOM 1101 C CA . ASP A 1 91 ? 12.695 -2.911 -36.361 1.00 26.23 91 ASP A CA 1
ATOM 1102 C C . ASP A 1 91 ? 13.671 -4.048 -36.482 1.00 27.13 91 ASP A C 1
ATOM 1103 O O . ASP A 1 91 ? 13.297 -5.118 -36.951 1.00 35.34 91 ASP A O 1
ATOM 1112 N N . ILE A 1 92 ? 14.928 -3.867 -36.087 1.00 26.04 92 ILE A N 1
ATOM 1113 C CA . ILE A 1 92 ? 15.897 -4.942 -36.180 1.00 26.30 92 ILE A CA 1
ATOM 1114 C C . ILE A 1 92 ? 16.279 -5.506 -34.810 1.00 27.75 92 ILE A C 1
ATOM 1115 O O . ILE A 1 92 ? 17.198 -6.346 -34.730 1.00 26.69 92 ILE A O 1
ATOM 1131 N N . SER A 1 93 ? 15.539 -5.160 -33.764 1.00 26.56 93 SER A N 1
ATOM 1132 C CA . SER A 1 93 ? 15.932 -5.555 -32.373 1.00 26.09 93 SER A CA 1
ATOM 1133 C C . SER A 1 93 ? 15.213 -6.848 -31.997 1.00 27.23 93 SER A C 1
ATOM 1134 O O . SER A 1 93 ? 14.009 -6.949 -32.162 1.00 25.93 93 SER A O 1
ATOM 1142 N N . SER A 1 94 ? 15.923 -7.808 -31.434 1.00 28.30 94 SER A N 1
ATOM 1143 C CA . SER A 1 94 ? 15.337 -8.881 -30.665 1.00 26.42 94 SER A CA 1
ATOM 1144 C C . SER A 1 94 ? 15.033 -8.365 -29.237 1.00 21.06 94 SER A C 1
ATOM 1145 O O . SER A 1 94 ? 15.500 -7.289 -28.780 1.00 23.09 94 SER A O 1
ATOM 1153 N N . GLY A 1 95 ? 14.155 -9.096 -28.577 1.00 24.56 95 GLY A N 1
ATOM 1154 C CA . GLY A 1 95 ? 13.759 -8.624 -27.261 1.00 25.76 95 GLY A CA 1
ATOM 1155 C C . GLY A 1 95 ? 13.362 -9.754 -26.341 1.00 21.67 95 GLY A C 1
ATOM 1156 O O . GLY A 1 95 ? 13.128 -10.891 -26.741 1.00 23.60 95 GLY A O 1
ATOM 1160 N N . ALA A 1 96 ? 13.278 -9.383 -25.051 1.00 23.53 96 ALA A N 1
ATOM 1161 C CA . ALA A 1 96 ? 12.713 -10.268 -24.044 1.00 25.41 96 ALA A CA 1
ATOM 1162 C C . ALA A 1 96 ? 12.035 -9.460 -22.938 1.00 19.93 96 ALA A C 1
ATOM 1163 O O . ALA A 1 96 ? 12.378 -8.299 -22.636 1.00 21.61 96 ALA A O 1
ATOM 1170 N N . VAL A 1 97 ? 11.085 -10.127 -22.288 1.00 23.52 97 VAL A N 1
ATOM 1171 C CA . VAL A 1 97 ? 10.298 -9.530 -21.208 1.00 22.86 97 VAL A CA 1
ATOM 1172 C C . VAL A 1 97 ? 10.246 -10.512 -20.053 1.00 20.85 97 VAL A C 1
ATOM 1173 O O . VAL A 1 97 ? 10.065 -11.713 -20.258 1.00 22.03 97 VAL A O 1
ATOM 1186 N N . ARG A 1 98 ? 10.469 -10.010 -18.866 1.00 22.45 98 ARG A N 1
ATOM 1187 C CA . ARG A 1 98 ? 10.201 -10.737 -17.622 1.00 23.02 98 ARG A CA 1
ATOM 1188 C C . ARG A 1 98 ? 9.223 -9.891 -16.825 1.00 20.48 98 ARG A C 1
ATOM 1189 O O . ARG A 1 98 ? 9.520 -8.744 -16.479 1.00 23.99 98 ARG A O 1
ATOM 1210 N N . VAL A 1 99 ? 8.130 -10.521 -16.383 1.00 23.49 99 VAL A N 1
ATOM 1211 C CA . VAL A 1 99 ? 7.222 -9.885 -15.439 1.00 20.99 99 VAL A CA 1
ATOM 1212 C C . VAL A 1 99 ? 7.699 -10.176 -14.021 1.00 22.34 99 VAL A C 1
ATOM 1213 O O . VAL A 1 99 ? 7.871 -11.335 -13.682 1.00 23.67 99 VAL A O 1
ATOM 1226 N N . VAL A 1 100 ? 8.003 -9.142 -13.266 1.00 22.93 100 VAL A N 1
ATOM 1227 C CA . VAL A 1 100 ? 8.489 -9.247 -11.877 1.00 23.91 100 VAL A CA 1
ATOM 1228 C C . VAL A 1 100 ? 7.326 -9.321 -10.928 1.00 29.69 100 VAL A C 1
ATOM 1229 O O . VAL A 1 100 ? 7.336 -10.170 -10.037 1.00 30.08 100 VAL A O 1
ATOM 1242 N N . ALA A 1 101 ? 6.308 -8.472 -11.143 1.00 23.40 101 ALA A N 1
ATOM 1243 C CA . ALA A 1 101 ? 5.139 -8.402 -10.254 1.00 24.52 101 ALA A CA 1
ATOM 1244 C C . ALA A 1 101 ? 3.942 -8.146 -11.154 1.00 25.66 101 ALA A C 1
ATOM 1245 O O . ALA A 1 101 ? 4.039 -7.436 -12.142 1.00 25.81 101 ALA A O 1
ATOM 1252 N N . GLY A 1 102 ? 2.811 -8.681 -10.777 1.00 26.46 102 GLY A N 1
ATOM 1253 C CA . GLY A 1 102 ? 1.597 -8.440 -11.532 1.00 28.24 102 GLY A CA 1
ATOM 1254 C C . GLY A 1 102 ? 1.446 -9.300 -12.738 1.00 24.44 102 GLY A C 1
ATOM 1255 O O . GLY A 1 102 ? 1.704 -10.521 -12.738 1.00 25.40 102 GLY A O 1
ATOM 1259 N N . ALA A 1 103 ? 0.871 -8.723 -13.801 1.00 27.71 103 ALA A N 1
ATOM 1260 C CA . ALA A 1 103 ? 0.648 -9.524 -14.970 1.00 23.44 103 ALA A CA 1
ATOM 1261 C C . ALA A 1 103 ? 0.328 -8.596 -16.131 1.00 24.85 103 ALA A C 1
ATOM 1262 O O . ALA A 1 103 ? -0.129 -7.463 -15.929 1.00 25.71 103 ALA A O 1
ATOM 1269 N N . LEU A 1 104 ? 0.683 -9.050 -17.338 1.00 25.17 104 LEU A N 1
ATOM 1270 C CA . LEU A 1 104 ? 0.495 -8.278 -18.589 1.00 27.95 104 LEU A CA 1
ATOM 1271 C C . LEU A 1 104 ? -0.244 -9.164 -19.577 1.00 28.11 104 LEU A C 1
ATOM 1272 O O . LEU A 1 104 ? -0.192 -10.402 -19.470 1.00 26.76 104 LEU A O 1
ATOM 1288 N N . LYS A 1 105 ? -0.854 -8.560 -20.644 1.00 25.60 105 LYS A N 1
ATOM 1289 C CA . LYS A 1 105 ? -1.336 -9.336 -21.790 1.00 25.65 105 LYS A CA 1
ATOM 1290 C C . LYS A 1 105 ? -0.428 -9.044 -22.969 1.00 31.55 105 LYS A C 1
ATOM 1291 O O . LYS A 1 105 ? -0.190 -7.886 -23.211 1.00 29.23 105 LYS A O 1
ATOM 1310 N N . GLU A 1 106 ? 0.187 -10.070 -23.534 1.00 24.71 106 GLU A N 1
ATOM 1311 C CA . GLU A 1 106 ? 0.968 -10.019 -24.749 1.00 25.68 106 GLU A CA 1
ATOM 1312 C C . GLU A 1 106 ? -0.016 -10.370 -25.857 1.00 31.59 106 GLU A C 1
ATOM 1313 O O . GLU A 1 106 ? -0.572 -11.470 -25.842 1.00 31.04 106 GLU A O 1
ATOM 1325 N N . CYS A 1 107 ? -0.120 -9.503 -26.893 1.00 29.43 107 CYS A N 1
ATOM 1326 C CA . CYS A 1 107 ? -1.050 -9.736 -27.976 1.00 26.09 107 CYS A CA 1
ATOM 1327 C C . CYS A 1 107 ? -0.263 -9.770 -29.270 1.00 28.63 107 CYS A C 1
ATOM 1328 O O . CYS A 1 107 ? 0.724 -9.027 -29.415 1.00 24.70 107 CYS A O 1
ATOM 1336 N N . ASN A 1 108 ? -0.626 -10.706 -30.143 1.00 29.74 108 ASN A N 1
ATOM 1337 C CA . ASN A 1 108 ? -0.019 -10.842 -31.462 1.00 29.34 108 ASN A CA 1
ATOM 1338 C C . ASN A 1 108 ? -1.103 -10.706 -32.529 1.00 31.11 108 ASN A C 1
ATOM 1339 O O . ASN A 1 108 ? -2.185 -11.291 -32.407 1.00 32.17 108 ASN A O 1
ATOM 1350 N N . PRO A 1 109 ? -0.842 -9.935 -33.579 1.00 33.31 109 PRO A N 1
ATOM 1351 C CA . PRO A 1 109 ? -1.911 -9.583 -34.535 1.00 38.61 109 PRO A CA 1
ATOM 1352 C C . PRO A 1 109 ? -2.174 -10.705 -35.529 1.00 38.73 109 PRO A C 1
ATOM 1353 O O . PRO A 1 109 ? -1.252 -11.364 -36.010 1.00 33.76 109 PRO A O 1
ATOM 1364 N N . ARG A 1 110 ? -3.440 -10.872 -35.879 1.00 35.51 110 ARG A N 1
ATOM 1365 C CA . ARG A 1 110 ? -3.836 -11.812 -36.911 1.00 45.21 110 ARG A CA 1
ATOM 1366 C C . ARG A 1 110 ? -4.676 -11.082 -37.960 1.00 42.50 110 ARG A C 1
ATOM 1367 O O . ARG A 1 110 ? -5.560 -10.292 -37.644 1.00 38.19 110 ARG A O 1
ATOM 1388 N N . ILE A 1 111 ? -4.412 -11.386 -39.220 1.00 49.13 111 ILE A N 1
ATOM 1389 C CA . ILE A 1 111 ? -5.009 -10.606 -40.303 1.00 56.23 111 ILE A CA 1
ATOM 1390 C C . ILE A 1 111 ? -6.527 -10.640 -40.237 1.00 58.03 111 ILE A C 1
ATOM 1391 O O . ILE A 1 111 ? -7.187 -9.632 -40.531 1.00 61.51 111 ILE A O 1
ATOM 1407 N N . GLY A 1 112 ? -7.112 -11.763 -39.803 1.00 51.62 112 GLY A N 1
ATOM 1408 C CA . GLY A 1 112 ? -8.557 -11.797 -39.661 1.00 57.61 112 GLY A CA 1
ATOM 1409 C C . GLY A 1 112 ? -9.107 -10.761 -38.703 1.00 61.67 112 GLY A C 1
ATOM 1410 O O . GLY A 1 112 ? -10.262 -10.360 -38.823 1.00 65.69 112 GLY A O 1
ATOM 1414 N N . GLY A 1 113 ? -8.298 -10.317 -37.734 1.00 61.62 113 GLY A N 1
ATOM 1415 C CA . GLY A 1 113 ? -8.765 -9.441 -36.684 1.00 57.81 113 GLY A CA 1
ATOM 1416 C C . GLY A 1 113 ? -8.981 -10.131 -35.348 1.00 54.86 113 GLY A C 1
ATOM 1417 O O . GLY A 1 113 ? -9.240 -9.440 -34.352 1.00 57.11 113 GLY A O 1
ATOM 1421 N N . GLU A 1 114 ? -8.884 -11.469 -35.303 1.00 59.83 114 GLU A N 1
ATOM 1422 C CA . GLU A 1 114 ? -9.051 -12.254 -34.069 1.00 61.41 114 GLU A CA 1
ATOM 1423 C C . GLU A 1 114 ? -7.683 -12.443 -33.418 1.00 45.72 114 GLU A C 1
ATOM 1424 O O . GLU A 1 114 ? -7.011 -13.450 -33.581 1.00 41.89 114 GLU A O 1
ATOM 1436 N N . HIS A 1 115 ? -7.238 -11.430 -32.715 1.00 39.44 115 HIS A N 1
ATOM 1437 C CA . HIS A 1 115 ? -5.825 -11.419 -32.318 1.00 44.33 115 HIS A CA 1
ATOM 1438 C C . HIS A 1 115 ? -5.562 -12.414 -31.184 1.00 43.20 115 HIS A C 1
ATOM 1439 O O . HIS A 1 115 ? -6.432 -12.707 -30.391 1.00 41.84 115 HIS A O 1
ATOM 1453 N N . LEU A 1 116 ? -4.346 -12.938 -31.139 1.00 40.39 116 LEU A N 1
ATOM 1454 C CA . LEU A 1 116 ? -3.932 -13.902 -30.139 1.00 46.99 116 LEU A CA 1
ATOM 1455 C C . LEU A 1 116 ? -3.528 -13.133 -28.884 1.00 45.04 116 LEU A C 1
ATOM 1456 O O . LEU A 1 116 ? -2.737 -12.188 -28.969 1.00 34.15 116 LEU A O 1
ATOM 1472 N N . GLU A 1 117 ? -4.078 -13.520 -27.731 1.00 38.37 117 GLU A N 1
ATOM 1473 C CA . GLU A 1 117 ? -3.831 -12.808 -26.486 1.00 33.26 117 GLU A CA 1
ATOM 1474 C C . GLU A 1 117 ? -3.342 -13.809 -25.450 1.00 39.38 117 GLU A C 1
ATOM 1475 O O . GLU A 1 117 ? -3.942 -14.871 -25.303 1.00 38.52 117 GLU A O 1
ATOM 1487 N N . THR A 1 118 ? -2.211 -13.509 -24.786 1.00 29.88 118 THR A N 1
ATOM 1488 C CA . THR A 1 118 ? -1.671 -14.397 -23.763 1.00 31.02 118 THR A CA 1
ATOM 1489 C C . THR A 1 118 ? -1.427 -13.617 -22.497 1.00 30.40 118 THR A C 1
ATOM 1490 O O . THR A 1 118 ? -0.782 -12.569 -22.535 1.00 28.02 118 THR A O 1
ATOM 1501 N N . VAL A 1 119 ? -1.829 -14.170 -21.349 1.00 24.61 119 VAL A N 1
ATOM 1502 C CA . VAL A 1 119 ? -1.508 -13.506 -20.083 1.00 22.69 119 VAL A CA 1
ATOM 1503 C C . VAL A 1 119 ? -0.134 -13.998 -19.667 1.00 25.65 119 VAL A C 1
ATOM 1504 O O . VAL A 1 119 ? 0.078 -15.220 -19.578 1.00 27.05 119 VAL A O 1
ATOM 1517 N N . VAL A 1 120 ? 0.735 -13.054 -19.297 1.00 24.04 120 VAL A N 1
ATOM 1518 C CA . VAL A 1 120 ? 2.073 -13.341 -18.779 1.00 24.87 120 VAL A CA 1
ATOM 1519 C C . VAL A 1 120 ? 2.110 -12.863 -17.331 1.00 23.93 120 VAL A C 1
ATOM 1520 O O . VAL A 1 120 ? 1.981 -11.673 -17.028 1.00 25.19 120 VAL A O 1
ATOM 1533 N N . SER A 1 121 ? 2.268 -13.777 -16.413 1.00 27.93 121 SER A N 1
ATOM 1534 C CA . SER A 1 121 ? 2.171 -13.310 -15.026 1.00 27.38 121 SER A CA 1
ATOM 1535 C C . SER A 1 121 ? 3.537 -13.367 -14.311 1.00 27.45 121 SER A C 1
ATOM 1536 O O . SER A 1 121 ? 4.529 -13.740 -14.908 1.00 25.89 121 SER A O 1
ATOM 1544 N N . GLU A 1 122 ? 3.536 -12.973 -13.059 1.00 26.16 122 GLU A N 1
ATOM 1545 C CA . GLU A 1 122 ? 4.761 -12.759 -12.256 1.00 28.41 122 GLU A CA 1
ATOM 1546 C C . GLU A 1 122 ? 5.598 -14.024 -12.281 1.00 29.27 122 GLU A C 1
ATOM 1547 O O . GLU A 1 122 ? 5.086 -15.144 -12.234 1.00 26.57 122 GLU A O 1
ATOM 1559 N N . GLY A 1 123 ? 6.912 -13.855 -12.533 1.00 26.30 123 GLY A N 1
ATOM 1560 C CA . GLY A 1 123 ? 7.791 -14.993 -12.705 1.00 29.23 123 GLY A CA 1
ATOM 1561 C C . GLY A 1 123 ? 8.037 -15.443 -14.123 1.00 32.58 123 GLY A C 1
ATOM 1562 O O . GLY A 1 123 ? 9.005 -16.209 -14.376 1.00 27.81 123 GLY A O 1
ATOM 1566 N N . GLU A 1 124 ? 7.164 -15.049 -15.074 1.00 25.53 124 GLU A N 1
ATOM 1567 C CA . GLU A 1 124 ? 7.215 -15.583 -16.412 1.00 25.49 124 GLU A CA 1
ATOM 1568 C C . GLU A 1 124 ? 7.869 -14.577 -17.345 1.00 22.65 124 GLU A C 1
ATOM 1569 O O . GLU A 1 124 ? 7.954 -13.376 -17.056 1.00 25.31 124 GLU A O 1
ATOM 1581 N N . SER A 1 125 ? 8.384 -15.141 -18.396 1.00 26.56 125 SER A N 1
ATOM 1582 C CA . SER A 1 125 ? 9.183 -14.418 -19.373 1.00 23.81 125 SER A CA 1
ATOM 1583 C C . SER A 1 125 ? 8.985 -15.007 -20.740 1.00 28.17 125 SER A C 1
ATOM 1584 O O . SER A 1 125 ? 8.662 -16.194 -20.930 1.00 26.62 125 SER A O 1
ATOM 1592 N N . PHE A 1 126 ? 9.348 -14.184 -21.719 1.00 23.59 126 PHE A N 1
ATOM 1593 C CA . PHE A 1 126 ? 9.324 -14.668 -23.088 1.00 24.01 126 PHE A CA 1
ATOM 1594 C C . PHE A 1 126 ? 10.294 -13.802 -23.898 1.00 23.72 126 PHE A C 1
ATOM 1595 O O . PHE A 1 126 ? 10.752 -12.753 -23.431 1.00 24.46 126 PHE A O 1
ATOM 1612 N N . SER A 1 127 ? 10.651 -14.297 -25.104 1.00 25.24 127 SER A N 1
ATOM 1613 C CA . SER A 1 127 ? 11.593 -13.607 -25.960 1.00 23.64 127 SER A CA 1
ATOM 1614 C C . SER A 1 127 ? 11.093 -13.686 -27.390 1.00 27.80 127 SER A C 1
ATOM 1615 O O . SER A 1 127 ? 10.204 -14.478 -27.696 1.00 26.43 127 SER A O 1
ATOM 1623 N N . PHE A 1 128 ? 11.690 -12.865 -28.246 1.00 25.75 128 PHE A N 1
ATOM 1624 C CA . PHE A 1 128 ? 11.228 -12.849 -29.633 1.00 28.39 128 PHE A CA 1
ATOM 1625 C C . PHE A 1 128 ? 12.368 -12.333 -30.472 1.00 31.49 128 PHE A C 1
ATOM 1626 O O . PHE A 1 128 ? 13.248 -11.634 -29.978 1.00 24.93 128 PHE A O 1
ATOM 1643 N N . GLY A 1 129 ? 12.343 -12.704 -31.757 1.00 29.27 129 GLY A N 1
ATOM 1644 C CA . GLY A 1 129 ? 13.308 -12.157 -32.696 1.00 31.81 129 GLY A CA 1
ATOM 1645 C C . GLY A 1 129 ? 12.812 -10.852 -33.319 1.00 34.29 129 GLY A C 1
ATOM 1646 O O . GLY A 1 129 ? 11.774 -10.309 -32.969 1.00 29.26 129 GLY A O 1
ATOM 1650 N N . PRO A 1 130 ? 13.537 -10.361 -34.323 1.00 31.77 130 PRO A N 1
ATOM 1651 C CA . PRO A 1 130 ? 13.342 -8.967 -34.754 1.00 32.93 130 PRO A CA 1
ATOM 1652 C C . PRO A 1 130 ? 12.143 -8.819 -35.670 1.00 35.87 130 PRO A C 1
ATOM 1653 O O . PRO A 1 130 ? 11.724 -7.690 -35.964 1.00 38.78 130 PRO A O 1
ATOM 1664 N N . ASP A 1 131 ? 11.531 -9.934 -36.075 1.00 31.55 131 ASP A N 1
ATOM 1665 C CA . ASP A 1 131 ? 10.360 -9.893 -36.946 1.00 30.08 131 ASP A CA 1
ATOM 1666 C C . ASP A 1 131 ? 9.059 -9.734 -36.146 1.00 29.41 131 ASP A C 1
ATOM 1667 O O . ASP A 1 131 ? 7.968 -9.740 -36.721 1.00 29.00 131 ASP A O 1
ATOM 1676 N N . HIS A 1 132 ? 9.152 -9.690 -34.805 1.00 30.08 132 HIS A N 1
ATOM 1677 C CA . HIS A 1 132 ? 7.955 -9.739 -33.965 1.00 27.92 132 HIS A CA 1
ATOM 1678 C C . HIS A 1 132 ? 7.111 -8.481 -34.058 1.00 27.43 132 HIS A C 1
ATOM 1679 O O . HIS A 1 132 ? 7.648 -7.373 -33.989 1.00 26.77 132 HIS A O 1
ATOM 1693 N N . ILE A 1 133 ? 5.781 -8.660 -34.169 1.00 24.64 133 ILE A N 1
ATOM 1694 C CA . ILE A 1 133 ? 4.799 -7.590 -34.010 1.00 21.69 133 ILE A CA 1
ATOM 1695 C C . ILE A 1 133 ? 3.927 -7.946 -32.811 1.00 23.24 133 ILE A C 1
ATOM 1696 O O . ILE A 1 133 ? 3.359 -9.035 -32.764 1.00 27.84 133 ILE A O 1
ATOM 1712 N N . HIS A 1 134 ? 3.780 -7.016 -31.888 1.00 23.03 134 HIS A N 1
ATOM 1713 C CA . HIS A 1 134 ? 3.042 -7.293 -30.663 1.00 25.61 134 HIS A CA 1
ATOM 1714 C C . HIS A 1 134 ? 2.470 -6.052 -30.039 1.00 26.72 134 HIS A C 1
ATOM 1715 O O . HIS A 1 134 ? 2.755 -4.926 -30.455 1.00 23.66 134 HIS A O 1
ATOM 1729 N N . ARG A 1 135 ? 1.713 -6.279 -28.952 1.00 25.44 135 ARG A N 1
ATOM 1730 C CA . ARG A 1 135 ? 1.072 -5.239 -28.226 1.00 22.26 135 ARG A CA 1
ATOM 1731 C C . ARG A 1 135 ? 1.020 -5.728 -26.771 1.00 23.26 135 ARG A C 1
ATOM 1732 O O . ARG A 1 135 ? 0.616 -6.870 -26.563 1.00 24.79 135 ARG A O 1
ATOM 1753 N N . LEU A 1 136 ? 1.418 -4.891 -25.859 1.00 22.43 136 LEU A N 1
ATOM 1754 C CA . LEU A 1 136 ? 1.330 -5.187 -24.414 1.00 21.73 136 LEU A CA 1
ATOM 1755 C C . LEU A 1 136 ? 0.314 -4.264 -23.809 1.00 29.84 136 LEU A C 1
ATOM 1756 O O . LEU A 1 136 ? 0.437 -3.043 -23.963 1.00 28.2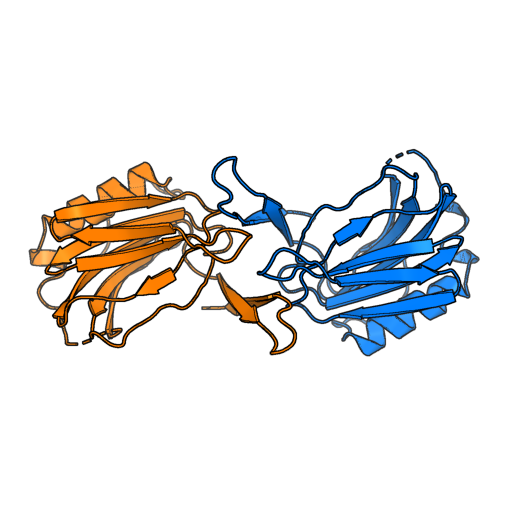8 136 LEU A O 1
ATOM 1772 N N . THR A 1 137 ? -0.622 -4.832 -23.036 1.00 26.19 137 THR A N 1
ATOM 1773 C CA . THR A 1 137 ? -1.681 -4.024 -22.422 1.00 27.92 137 THR A CA 1
ATOM 1774 C C . THR A 1 137 ? -2.387 -4.854 -21.355 1.00 34.00 137 THR A C 1
ATOM 1775 O O . THR A 1 137 ? -1.941 -5.948 -20.980 1.00 29.05 137 THR A O 1
ATOM 1786 N N . GLY A 1 138 ? -3.429 -4.279 -20.770 1.00 32.58 138 GLY A N 1
ATOM 1787 C CA . GLY A 1 138 ? -4.206 -5.064 -19.825 1.00 33.40 138 GLY A CA 1
ATOM 1788 C C . GLY A 1 138 ? -3.463 -5.373 -18.543 1.00 33.23 138 GLY A C 1
ATOM 1789 O O . GLY A 1 138 ? -3.742 -6.384 -17.914 1.00 34.21 138 GLY A O 1
ATOM 1793 N N . ALA A 1 139 ? -2.528 -4.527 -18.135 1.00 29.33 139 ALA A N 1
ATOM 1794 C CA . ALA A 1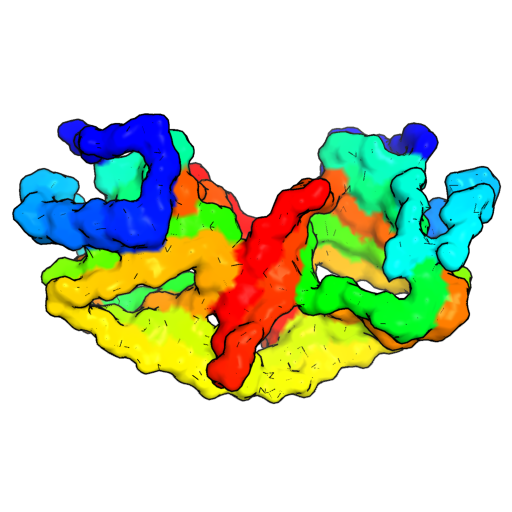 139 ? -1.709 -4.839 -16.970 1.00 30.84 139 ALA A CA 1
ATOM 1795 C C . ALA A 1 139 ? -2.544 -4.709 -15.688 1.00 34.25 139 ALA A C 1
ATOM 1796 O O . ALA A 1 139 ? -3.469 -3.891 -15.584 1.00 31.45 139 ALA A O 1
ATOM 1803 N N . VAL A 1 140 ? -2.226 -5.543 -14.709 1.00 29.27 140 VAL A N 1
ATOM 1804 C CA . VAL A 1 140 ? -2.713 -5.290 -13.351 1.00 28.31 140 VAL A CA 1
ATOM 1805 C C . VAL A 1 140 ? -2.065 -4.003 -12.879 1.00 35.84 140 VAL A C 1
ATOM 1806 O O . VAL A 1 140 ? -0.870 -3.759 -13.109 1.00 29.71 140 VAL A O 1
ATOM 1819 N N . HIS A 1 141 ? -2.844 -3.144 -12.241 1.00 29.89 141 HIS A N 1
ATOM 1820 C CA . HIS A 1 141 ? -2.267 -1.938 -11.679 1.00 40.94 141 HIS A CA 1
ATOM 1821 C C . HIS A 1 141 ? -1.122 -2.300 -10.761 1.00 40.39 141 HIS A C 1
ATOM 1822 O O . HIS A 1 141 ? -1.237 -3.211 -9.940 1.00 32.08 141 HIS A O 1
ATOM 1836 N N . GLY A 1 142 ? -0.006 -1.591 -10.913 1.00 35.79 142 GLY A N 1
ATOM 1837 C CA . GLY A 1 142 ? 1.184 -1.881 -10.135 1.00 39.14 142 GLY A CA 1
ATOM 1838 C C . GLY A 1 142 ? 2.125 -2.945 -10.671 1.00 36.13 142 GLY A C 1
ATOM 1839 O O . GLY A 1 142 ? 3.101 -3.315 -9.973 1.00 32.99 142 GLY A O 1
ATOM 1843 N N . SER A 1 143 ? 1.899 -3.417 -11.884 1.00 24.98 143 SER A N 1
ATOM 1844 C CA . SER A 1 143 ? 2.751 -4.460 -12.431 1.00 30.11 143 SER A CA 1
ATOM 1845 C C . SER A 1 143 ? 4.127 -3.874 -12.697 1.00 27.95 143 SER A C 1
ATOM 1846 O O . SER A 1 143 ? 4.275 -2.687 -12.955 1.00 24.46 143 SER A O 1
ATOM 1854 N N . VAL A 1 144 ? 5.141 -4.731 -12.668 1.00 26.22 144 VAL A N 1
ATOM 1855 C CA . VAL A 1 144 ? 6.509 -4.302 -12.899 1.00 22.73 144 VAL A CA 1
ATOM 1856 C C . VAL A 1 144 ? 7.136 -5.317 -13.855 1.00 24.27 144 VAL A C 1
ATOM 1857 O O . VAL A 1 144 ? 7.008 -6.542 -13.672 1.00 22.23 144 VAL A O 1
ATOM 1870 N N . SER A 1 145 ? 7.837 -4.808 -14.862 1.00 22.46 145 SER A N 1
ATOM 1871 C CA . SER A 1 145 ? 8.399 -5.713 -15.849 1.00 21.68 145 SER A CA 1
ATOM 1872 C C . SER A 1 145 ? 9.747 -5.170 -16.314 1.00 22.54 145 SER A C 1
ATOM 1873 O O . SER A 1 145 ? 10.030 -3.985 -16.206 1.00 23.84 145 SER A O 1
ATOM 1881 N N . ILE A 1 146 ? 10.629 -6.088 -16.659 1.00 22.13 146 ILE A N 1
ATOM 1882 C CA . ILE A 1 146 ? 11.954 -5.780 -17.206 1.00 23.06 146 ILE A CA 1
ATOM 1883 C C . ILE A 1 146 ? 11.989 -6.176 -18.682 1.00 23.92 146 ILE A C 1
ATOM 1884 O O . ILE A 1 146 ? 11.649 -7.316 -19.050 1.00 23.49 146 ILE A O 1
ATOM 1900 N N . HIS A 1 147 ? 12.441 -5.245 -19.553 1.00 22.61 147 HIS A N 1
ATOM 1901 C CA . HIS A 1 147 ? 12.463 -5.425 -21.004 1.00 23.64 147 HIS A CA 1
ATOM 1902 C C . HIS A 1 147 ? 13.898 -5.214 -21.495 1.00 25.63 147 HIS A C 1
ATOM 1903 O O . HIS A 1 147 ? 14.500 -4.218 -21.147 1.00 26.32 147 HIS A O 1
ATOM 1917 N N . ALA A 1 148 ? 14.412 -6.139 -22.295 1.00 24.16 148 ALA A N 1
ATOM 1918 C CA . ALA A 1 148 ? 15.758 -5.973 -22.855 1.00 22.91 148 ALA A CA 1
ATOM 1919 C C . ALA A 1 148 ? 15.676 -6.108 -24.371 1.00 23.57 148 ALA A C 1
ATOM 1920 O O . ALA A 1 148 ? 14.950 -6.962 -24.896 1.00 22.97 148 ALA A O 1
ATOM 1927 N N . TYR A 1 149 ? 16.574 -5.377 -25.050 1.00 23.70 149 TYR A N 1
ATOM 1928 C CA . TYR A 1 149 ? 16.597 -5.375 -26.515 1.00 23.16 149 TYR A CA 1
ATOM 1929 C C . TYR A 1 149 ? 18.033 -5.417 -26.962 1.00 20.62 149 TYR A C 1
ATOM 1930 O O . TYR A 1 149 ? 18.849 -4.712 -26.376 1.00 24.37 149 TYR A O 1
ATOM 1948 N N . SER A 1 150 ? 18.271 -6.189 -28.010 1.00 24.37 150 SER A N 1
ATOM 1949 C CA . SER A 1 150 ? 19.593 -6.264 -28.708 1.00 27.06 150 SER A CA 1
ATOM 1950 C C . SER A 1 150 ? 19.348 -6.578 -30.179 1.00 23.40 150 SER A C 1
ATOM 1951 O O . SER A 1 150 ? 18.708 -7.606 -30.524 1.00 25.22 150 SER A O 1
ATOM 1959 N N . PRO A 1 151 ? 19.931 -5.785 -31.070 1.00 27.89 151 PRO A N 1
ATOM 1960 C CA . PRO A 1 151 ? 20.626 -4.531 -30.825 1.00 26.70 151 PRO A CA 1
ATOM 1961 C C . PRO A 1 151 ? 19.695 -3.555 -30.229 1.00 27.16 151 PRO A C 1
ATOM 1962 O O . PRO A 1 151 ? 18.481 -3.830 -30.128 1.00 29.93 151 PRO A O 1
ATOM 1973 N N . PRO A 1 152 ? 20.234 -2.429 -29.805 1.00 27.22 152 PRO A N 1
ATOM 1974 C CA . PRO A 1 152 ? 19.438 -1.458 -29.102 1.00 29.25 152 PRO A CA 1
ATOM 1975 C C . PRO A 1 152 ? 18.174 -1.039 -29.851 1.00 32.05 152 PRO A C 1
ATOM 1976 O O . PRO A 1 152 ? 18.154 -0.954 -31.078 1.00 33.61 152 PRO A O 1
ATOM 1987 N N . LEU A 1 153 ? 17.161 -0.668 -29.063 1.00 32.63 153 LEU A N 1
ATOM 1988 C CA . LEU A 1 153 ? 15.858 -0.218 -29.571 1.00 32.52 153 LEU A CA 1
ATOM 1989 C C . LEU A 1 153 ? 16.002 1.242 -29.969 1.00 38.11 153 LEU A C 1
ATOM 1990 O O . LEU A 1 153 ? 15.576 2.152 -29.275 1.00 42.42 153 LEU A O 1
ATOM 2006 N N . TRP A 1 154 ? 16.692 1.455 -31.105 1.00 32.60 154 TRP A N 1
ATOM 2007 C CA . TRP A 1 154 ? 16.857 2.819 -31.607 1.00 45.41 154 TRP A CA 1
ATOM 2008 C C . TRP A 1 154 ? 15.746 3.186 -32.582 1.00 46.31 154 TRP A C 1
ATOM 2009 O O . TRP A 1 154 ? 15.485 4.376 -32.796 1.00 40.63 154 TRP A O 1
ATOM 2030 N N . ARG A 1 155 ? 15.031 2.189 -33.086 1.00 46.07 155 ARG A N 1
ATOM 2031 C CA . ARG A 1 155 ? 13.909 2.411 -33.993 1.00 48.42 155 ARG A CA 1
ATOM 2032 C C . ARG A 1 155 ? 12.753 1.471 -33.656 1.00 33.93 155 ARG A C 1
ATOM 2033 O O . ARG A 1 155 ? 12.963 0.296 -33.409 1.00 33.78 155 ARG A O 1
ATOM 2054 N N . LEU A 1 156 ? 11.543 1.978 -33.658 1.00 32.80 156 LEU A N 1
ATOM 2055 C CA . LEU A 1 156 ? 10.308 1.204 -33.443 1.00 30.58 156 LEU A CA 1
ATOM 2056 C C . LEU A 1 156 ? 9.297 1.496 -34.567 1.00 33.16 156 LEU A C 1
ATOM 2057 O O . LEU A 1 156 ? 9.203 2.616 -35.028 1.00 34.88 156 LEU A O 1
ATOM 2073 N N . GLY A 1 157 ? 8.545 0.466 -34.988 1.00 27.79 157 GLY A N 1
ATOM 2074 C CA . GLY A 1 157 ? 7.475 0.607 -35.981 1.00 27.08 157 GLY A CA 1
ATOM 2075 C C . GLY A 1 157 ? 6.146 0.617 -35.263 1.00 27.08 157 GLY A C 1
ATOM 2076 O O . GLY A 1 157 ? 5.806 -0.331 -34.550 1.00 28.44 157 GLY A O 1
ATOM 2080 N N . GLN A 1 158 ? 5.404 1.714 -35.408 1.00 24.89 158 GLN A N 1
ATOM 2081 C CA . GLN A 1 158 ? 4.116 1.850 -34.755 1.00 26.04 158 GLN A CA 1
ATOM 2082 C C . GLN A 1 158 ? 2.977 1.733 -35.758 1.00 30.92 158 GLN A C 1
ATOM 2083 O O . GLN A 1 158 ? 2.871 2.570 -36.647 1.00 28.47 158 GLN A O 1
ATOM 2097 N N . TYR A 1 159 ? 2.117 0.729 -35.592 1.00 29.70 159 TYR A N 1
ATOM 2098 C CA . TYR A 1 159 ? 1.034 0.529 -36.560 1.00 26.71 159 TYR A CA 1
ATOM 2099 C C . TYR A 1 159 ? -0.211 1.289 -36.180 1.00 32.09 159 TYR A C 1
ATOM 2100 O O . TYR A 1 159 ? -0.558 1.429 -34.997 1.00 31.95 159 TYR A O 1
ATOM 2118 N N . SER A 1 160 ? -0.945 1.719 -37.202 1.00 29.34 160 SER A N 1
ATOM 2119 C CA . SER A 1 160 ? -2.195 2.432 -36.985 1.00 31.04 160 SER A CA 1
ATOM 2120 C C . SER A 1 160 ? -3.129 2.051 -38.110 1.00 36.29 160 SER A C 1
ATOM 2121 O O . SER A 1 160 ? -2.715 1.505 -39.147 1.00 30.05 160 SER A O 1
ATOM 2129 N N . ILE A 1 161 ? -4.415 2.288 -37.871 1.00 34.75 161 ILE A N 1
ATOM 2130 C CA . ILE A 1 161 ? -5.463 1.975 -38.837 1.00 39.28 161 ILE A CA 1
ATOM 2131 C C . ILE A 1 161 ? -6.203 3.268 -39.127 1.00 46.80 161 ILE A C 1
ATOM 2132 O O . ILE A 1 161 ? -6.446 4.062 -38.211 1.00 50.84 161 ILE A O 1
ATOM 2148 N N . ASP A 1 162 ? -6.515 3.508 -40.403 1.00 52.06 162 ASP A N 1
ATOM 2149 C CA . ASP A 1 162 ? -7.320 4.669 -40.764 1.00 56.68 162 ASP A CA 1
ATOM 2150 C C . ASP A 1 162 ? -8.795 4.337 -40.562 1.00 65.24 162 ASP A C 1
ATOM 2151 O O . ASP A 1 162 ? -9.154 3.208 -40.222 1.00 60.00 162 ASP A O 1
ATOM 2160 N N . ASP A 1 163 ? -9.675 5.319 -40.787 1.00 79.40 163 ASP A N 1
ATOM 2161 C CA . ASP A 1 163 ? -11.103 5.011 -40.756 1.00 82.72 163 ASP A CA 1
ATOM 2162 C C . ASP A 1 163 ? -11.477 4.004 -41.842 1.00 75.04 163 ASP A C 1
ATOM 2163 O O . ASP A 1 163 ? -12.404 3.200 -41.647 1.00 67.02 163 ASP A O 1
ATOM 2172 N N . SER A 1 164 ? -10.752 4.018 -42.972 1.00 67.86 164 SER A N 1
ATOM 2173 C CA . SER A 1 164 ? -10.960 3.013 -44.002 1.00 56.78 164 SER A CA 1
ATOM 2174 C C . SER A 1 164 ? -10.770 1.598 -43.476 1.00 61.61 164 SER A C 1
ATOM 2175 O O . SER A 1 164 ? -11.357 0.654 -44.019 1.00 66.90 164 SER A O 1
ATOM 2183 N N . GLY A 1 165 ? -9.929 1.417 -42.458 1.00 56.67 165 GLY A N 1
ATOM 2184 C CA . GLY A 1 165 ? -9.395 0.105 -42.145 1.00 54.88 165 GLY A CA 1
ATOM 2185 C C . GLY A 1 165 ? -7.995 -0.160 -42.675 1.00 45.75 165 GLY A C 1
ATOM 2186 O O . GLY A 1 165 ? -7.407 -1.202 -42.347 1.00 44.99 165 GLY A O 1
ATOM 2190 N N . VAL A 1 166 ? -7.409 0.789 -43.380 1.00 40.67 166 VAL A N 1
ATOM 2191 C CA . VAL A 1 166 ? -6.133 0.552 -44.042 1.00 39.44 166 VAL A CA 1
ATOM 2192 C C . VAL A 1 166 ? -5.034 0.737 -43.012 1.00 31.49 166 VAL A C 1
ATOM 2193 O O . VAL A 1 166 ? -4.990 1.745 -42.318 1.00 35.45 166 VAL A O 1
ATOM 2206 N N . MET A 1 167 ? -4.135 -0.195 -42.965 1.00 31.43 167 MET A N 1
ATOM 2207 C CA . MET A 1 167 ? -3.059 -0.157 -41.989 1.00 26.74 167 MET A CA 1
ATOM 2208 C C . MET A 1 167 ? -1.787 0.515 -42.517 1.00 29.80 167 MET A C 1
ATOM 2209 O O . MET A 1 167 ? -1.466 0.456 -43.738 1.00 29.02 167 MET A O 1
ATOM 2223 N N A ARG A 1 168 ? -1.123 1.234 -41.604 0.55 29.74 168 ARG A N 1
ATOM 2224 N N B ARG A 1 168 ? -1.113 1.224 -41.608 0.45 29.76 168 ARG A N 1
ATOM 2225 C CA A ARG A 1 168 ? 0.093 1.989 -41.890 0.55 28.31 168 ARG A CA 1
ATOM 2226 C CA B ARG A 1 168 ? 0.113 1.944 -41.926 0.45 28.35 168 ARG A CA 1
ATOM 2227 C C A ARG A 1 168 ? 1.101 1.657 -40.798 0.55 29.21 168 ARG A C 1
ATOM 2228 C C B ARG A 1 168 ? 1.095 1.711 -40.787 0.45 29.21 168 ARG A C 1
ATOM 2229 O O A ARG A 1 168 ? 0.719 1.206 -39.718 0.55 27.32 168 ARG A O 1
ATOM 2230 O O B ARG A 1 168 ? 0.696 1.391 -39.662 0.45 27.51 168 ARG A O 1
ATOM 2271 N N . ARG A 1 169 ? 2.377 1.888 -41.089 1.00 26.81 169 ARG A N 1
ATOM 2272 C CA . ARG A 1 169 ? 3.456 1.718 -40.103 1.00 25.67 169 ARG A CA 1
ATOM 2273 C C . ARG A 1 169 ? 4.317 2.971 -40.030 1.00 28.82 169 ARG A C 1
ATOM 2274 O O . ARG A 1 169 ? 4.945 3.347 -41.017 1.00 27.52 169 ARG A O 1
ATOM 2296 N N . VAL A 1 170 ? 4.327 3.634 -38.895 1.00 26.13 170 VAL A N 1
ATOM 2297 C CA . VAL A 1 170 ? 5.143 4.826 -38.674 1.00 27.39 170 VAL A CA 1
ATOM 2298 C C . VAL A 1 170 ? 6.460 4.382 -38.021 1.00 35.22 170 VAL A C 1
ATOM 2299 O O . VAL A 1 170 ? 6.439 3.816 -36.940 1.00 30.57 170 VAL A O 1
ATOM 2312 N N . SER A 1 171 ? 7.603 4.593 -38.660 1.00 26.76 171 SER A N 1
ATOM 2313 C CA . SER A 1 171 ? 8.890 4.302 -38.016 1.00 31.23 171 SER A CA 1
ATOM 2314 C C . SER A 1 171 ? 9.331 5.457 -37.126 1.00 40.14 171 SER A C 1
ATOM 2315 O O . SER A 1 171 ? 9.421 6.601 -37.565 1.00 38.30 171 SER A O 1
ATOM 2323 N N . VAL A 1 172 ? 9.625 5.160 -35.846 1.00 37.29 172 VAL A N 1
ATOM 2324 C CA . VAL A 1 172 ? 9.864 6.179 -34.827 1.00 43.94 172 VAL A CA 1
ATOM 2325 C C . VAL A 1 172 ? 11.251 5.968 -34.254 1.00 44.39 172 VAL A C 1
ATOM 2326 O O . VAL A 1 172 ? 11.659 4.829 -34.021 1.00 43.68 172 VAL A O 1
ATOM 2339 N N . SER A 1 173 ? 11.984 7.060 -34.083 1.00 51.26 173 SER A N 1
ATOM 2340 C CA . SER A 1 173 ? 13.278 7.020 -33.407 1.00 55.85 173 SER A CA 1
ATOM 2341 C C . SER A 1 173 ? 13.088 6.938 -31.891 1.00 57.21 173 SER A C 1
ATOM 2342 O O . SER A 1 173 ? 12.362 7.742 -31.311 1.00 56.91 173 SER A O 1
ATOM 2350 N N . TYR A 1 174 ? 13.734 5.953 -31.260 1.00 60.92 174 TYR A N 1
ATOM 2351 C CA . TYR A 1 174 ? 13.724 5.794 -29.807 1.00 66.68 174 TYR A CA 1
ATOM 2352 C C . TYR A 1 174 ? 15.105 5.995 -29.180 1.00 72.12 174 TYR A C 1
ATOM 2353 O O . TYR A 1 174 ? 15.289 5.709 -27.980 1.00 75.94 174 TYR A O 1
ATOM 2371 N N . ALA A 1 175 ? 16.085 6.456 -29.954 1.00 73.09 175 ALA A N 1
ATOM 2372 C CA . ALA A 1 175 ? 17.439 6.657 -29.430 1.00 68.34 175 ALA A CA 1
ATOM 2373 C C . ALA A 1 175 ? 17.536 7.922 -28.562 1.00 73.86 175 ALA A C 1
ATOM 2374 O O . ALA A 1 175 ? 16.712 8.829 -28.685 1.00 73.32 175 ALA A O 1
ATOM 2381 N N . GLY B 1 21 ? 22.262 9.095 -64.104 1.00 57.57 21 GLY B N 1
ATOM 2382 C CA . GLY B 1 21 ? 22.756 10.408 -64.473 1.00 62.52 21 GLY B CA 1
ATOM 2383 C C . GLY B 1 21 ? 22.331 11.432 -63.440 1.00 65.47 21 GLY B C 1
ATOM 2384 O O . GLY B 1 21 ? 21.230 11.303 -62.877 1.00 57.33 21 GLY B O 1
ATOM 2387 N N . GLU B 1 22 ? 23.186 12.441 -63.202 1.00 54.22 22 GLU B N 1
ATOM 2388 C CA . GLU B 1 22 ? 22.901 13.436 -62.162 1.00 45.06 22 GLU B CA 1
ATOM 2389 C C . GLU B 1 22 ? 21.586 14.158 -62.439 1.00 47.80 22 GLU B C 1
ATOM 2390 O O . GLU B 1 22 ? 21.270 14.482 -63.581 1.00 40.63 22 GLU B O 1
ATOM 2402 N N . LEU B 1 23 ? 20.826 14.434 -61.379 1.00 36.54 23 LEU B N 1
ATOM 2403 C CA . LEU B 1 23 ? 19.550 15.116 -61.487 1.00 38.86 23 LEU B CA 1
ATOM 2404 C C . LEU B 1 23 ? 19.590 16.406 -60.693 1.00 39.38 23 LEU B C 1
ATOM 2405 O O . LEU B 1 23 ? 20.061 16.421 -59.551 1.00 28.94 23 LEU B O 1
ATOM 2421 N N . ASP B 1 24 ? 19.069 17.471 -61.297 1.00 37.68 24 ASP B N 1
ATOM 2422 C CA . ASP B 1 24 ? 18.987 18.778 -60.659 1.00 48.86 24 ASP B CA 1
ATOM 2423 C C . ASP B 1 24 ? 17.853 18.753 -59.625 1.00 40.38 24 ASP B C 1
ATOM 2424 O O . ASP B 1 24 ? 16.691 18.946 -59.938 1.00 32.94 24 ASP B O 1
ATOM 2433 N N . LEU B 1 25 ? 18.185 18.529 -58.379 1.00 33.01 25 LEU B N 1
ATOM 2434 C CA . LEU B 1 25 ? 17.177 18.428 -57.332 1.00 31.80 25 LEU B CA 1
ATOM 2435 C C . LEU B 1 25 ? 17.673 19.180 -56.121 1.00 34.46 25 LEU B C 1
ATOM 2436 O O . LEU B 1 25 ? 18.883 19.354 -55.964 1.00 34.40 25 LEU B O 1
ATOM 2452 N N . PRO B 1 26 ? 16.782 19.610 -55.222 1.00 30.00 26 PRO B N 1
ATOM 2453 C CA . PRO B 1 26 ? 17.235 20.212 -53.956 1.00 28.25 26 PRO B CA 1
ATOM 2454 C C . PRO B 1 26 ? 18.091 19.199 -53.217 1.00 29.34 26 PRO B C 1
ATOM 2455 O O . PRO B 1 26 ? 17.912 17.992 -53.332 1.00 27.05 26 PRO B O 1
ATOM 2466 N N . GLU B 1 27 ? 19.043 19.700 -52.453 1.00 28.67 27 GLU B N 1
ATOM 2467 C CA . GLU B 1 27 ? 19.993 18.831 -51.750 1.00 28.31 27 GLU B CA 1
ATOM 2468 C C . GLU B 1 27 ? 19.429 18.413 -50.382 1.00 27.74 27 GLU B C 1
ATOM 2469 O O . GLU B 1 27 ? 19.913 18.801 -49.325 1.00 28.82 27 GLU B O 1
ATOM 2481 N N . ARG B 1 28 ? 18.389 17.578 -50.433 1.00 21.41 28 ARG B N 1
ATOM 2482 C CA . ARG B 1 28 ? 17.665 17.158 -49.243 1.00 25.48 28 ARG B CA 1
ATOM 2483 C C . ARG B 1 28 ? 16.702 16.061 -49.665 1.00 23.73 28 ARG B C 1
ATOM 2484 O O . ARG B 1 28 ? 16.475 15.863 -50.867 1.00 22.73 28 ARG B O 1
ATOM 2505 N N . ASN B 1 29 ? 16.210 15.311 -48.655 1.00 25.92 29 ASN B N 1
ATOM 2506 C CA . ASN B 1 29 ? 15.158 14.355 -48.935 1.00 25.44 29 ASN B CA 1
ATOM 2507 C C . ASN B 1 29 ? 13.936 15.079 -49.498 1.00 23.55 29 ASN B C 1
ATOM 2508 O O . ASN B 1 29 ? 13.639 16.230 -49.124 1.00 23.39 29 ASN B O 1
ATOM 2519 N N . LEU B 1 30 ? 13.245 14.388 -50.427 1.00 20.59 30 LEU B N 1
ATOM 2520 C CA . LEU B 1 30 ? 12.111 14.923 -51.149 1.00 21.63 30 LEU B CA 1
ATOM 2521 C C . LEU B 1 30 ? 10.838 14.347 -50.539 1.00 21.81 30 LEU B C 1
ATOM 2522 O O . LEU B 1 30 ? 10.823 13.199 -50.056 1.00 24.04 30 LEU B O 1
ATOM 2538 N N . ASP B 1 31 ? 9.771 15.156 -50.568 1.00 21.63 31 ASP B N 1
ATOM 2539 C CA . ASP B 1 31 ? 8.494 14.635 -50.121 1.00 22.76 31 ASP B CA 1
ATOM 2540 C C . ASP B 1 31 ? 7.734 13.915 -51.248 1.00 21.39 31 ASP B C 1
ATOM 2541 O O . ASP B 1 31 ? 8.163 13.896 -52.424 1.00 22.53 31 ASP B O 1
ATOM 2550 N N . ARG B 1 32 ? 6.569 13.358 -50.897 1.00 21.51 32 ARG B N 1
ATOM 2551 C CA . ARG B 1 32 ? 5.900 12.476 -51.862 1.00 23.47 32 ARG B CA 1
ATOM 2552 C C . ARG B 1 32 ? 5.425 13.222 -53.093 1.00 26.43 32 ARG B C 1
ATOM 2553 O O . ARG B 1 32 ? 5.367 12.627 -54.204 1.00 22.76 32 ARG B O 1
ATOM 2574 N N . ARG B 1 33 ? 5.065 14.517 -52.934 1.00 23.67 33 ARG B N 1
ATOM 2575 C CA . ARG B 1 33 ? 4.686 15.335 -54.083 1.00 25.88 33 ARG B CA 1
ATOM 2576 C C . ARG B 1 33 ? 5.853 15.607 -55.023 1.00 22.68 33 ARG B C 1
ATOM 2577 O O . ARG B 1 33 ? 5.706 15.514 -56.248 1.00 22.56 33 ARG B O 1
ATOM 2598 N N . GLU B 1 34 ? 6.999 15.946 -54.459 1.00 21.44 34 GLU B N 1
ATOM 2599 C CA . GLU B 1 34 ? 8.229 16.124 -55.226 1.00 21.30 34 GLU B CA 1
ATOM 2600 C C . GLU B 1 34 ? 8.637 14.850 -55.974 1.00 23.30 34 GLU B C 1
ATOM 2601 O O . GLU B 1 34 ? 9.096 14.919 -57.137 1.00 22.77 34 GLU B O 1
ATOM 2613 N N . LEU B 1 35 ? 8.432 13.679 -55.340 1.00 22.16 35 LEU B N 1
ATOM 2614 C CA . LEU B 1 35 ? 8.791 12.408 -55.971 1.00 21.94 35 LEU B CA 1
ATOM 2615 C C . LEU B 1 35 ? 7.846 12.085 -57.120 1.00 20.03 35 LEU B C 1
ATOM 2616 O O . LEU B 1 35 ? 8.258 11.530 -58.147 1.00 19.44 35 LEU B O 1
ATOM 2632 N N . ARG B 1 36 ? 6.558 12.405 -56.940 1.00 20.91 36 ARG B N 1
ATOM 2633 C CA . ARG B 1 36 ? 5.617 12.237 -58.050 1.00 19.54 36 ARG B CA 1
ATOM 2634 C C . ARG B 1 36 ? 5.973 13.146 -59.226 1.00 22.47 36 ARG B C 1
ATOM 2635 O O . ARG B 1 36 ? 5.971 12.715 -60.383 1.00 22.07 36 ARG B O 1
ATOM 2656 N N . ASP B 1 37 ? 6.296 14.404 -58.950 1.00 23.01 37 ASP B N 1
ATOM 2657 C CA . ASP B 1 37 ? 6.767 15.285 -60.004 1.00 23.84 37 ASP B CA 1
ATOM 2658 C C . ASP B 1 37 ? 7.969 14.695 -60.733 1.00 24.76 37 ASP B C 1
ATOM 2659 O O . ASP B 1 37 ? 8.059 14.797 -61.974 1.00 24.06 37 ASP B O 1
ATOM 2668 N N . LEU B 1 38 ? 8.942 14.162 -59.973 1.00 22.57 38 LEU B N 1
ATOM 2669 C CA . LEU B 1 38 ? 10.165 13.595 -60.514 1.00 23.10 38 LEU B CA 1
ATOM 2670 C C . LEU B 1 38 ? 9.880 12.413 -61.440 1.00 23.33 38 LEU B C 1
ATOM 2671 O O . LEU B 1 38 ? 10.428 12.340 -62.547 1.00 24.20 38 LEU B O 1
ATOM 2687 N N . VAL B 1 39 ? 9.061 11.456 -60.999 1.00 21.13 39 VAL B N 1
ATOM 2688 C CA . VAL B 1 39 ? 8.834 10.281 -61.818 1.00 21.93 39 VAL B CA 1
ATOM 2689 C C . VAL B 1 39 ? 8.095 10.676 -63.106 1.00 25.39 39 VAL B C 1
ATOM 2690 O O . VAL B 1 39 ? 8.333 10.095 -64.185 1.00 25.07 39 VAL B O 1
ATOM 2703 N N . ASN B 1 40 ? 7.198 11.660 -63.025 1.00 21.84 40 ASN B N 1
ATOM 2704 C CA . ASN B 1 40 ? 6.487 12.125 -64.227 1.00 22.27 40 ASN B CA 1
ATOM 2705 C C . ASN B 1 40 ? 7.394 12.930 -65.152 1.00 26.19 40 ASN B C 1
ATOM 2706 O O . ASN B 1 40 ? 7.264 12.849 -66.382 1.00 27.57 40 ASN B O 1
ATOM 2717 N N . GLU B 1 41 ? 8.276 13.732 -64.583 1.00 26.35 41 GLU B N 1
ATOM 2718 C CA . GLU B 1 41 ? 9.270 14.427 -65.390 1.00 31.65 41 GLU B CA 1
ATOM 2719 C C . GLU B 1 41 ? 10.131 13.424 -66.113 1.00 33.26 41 GLU B C 1
ATOM 2720 O O . GLU B 1 41 ? 10.340 13.565 -67.301 1.00 31.75 41 GLU B O 1
ATOM 2732 N N . LEU B 1 42 ? 10.655 12.414 -65.401 1.00 27.24 42 LEU B N 1
ATOM 2733 C CA . LEU B 1 42 ? 11.503 11.440 -66.066 1.00 28.01 42 LEU B CA 1
ATOM 2734 C C . LEU B 1 42 ? 10.739 10.678 -67.134 1.00 28.40 42 LEU B C 1
ATOM 2735 O O . LEU B 1 42 ? 11.325 10.326 -68.152 1.00 27.60 42 LEU B O 1
ATOM 2751 N N . ALA B 1 43 ? 9.447 10.428 -66.936 1.00 24.83 43 ALA B N 1
ATOM 2752 C CA . ALA B 1 43 ? 8.672 9.662 -67.882 1.00 23.93 43 ALA B CA 1
ATOM 2753 C C . ALA B 1 43 ? 8.571 10.445 -69.188 1.00 34.47 43 ALA B C 1
ATOM 2754 O O . ALA B 1 43 ? 8.567 9.852 -70.266 1.00 32.75 43 ALA B O 1
ATOM 2761 N N . ALA B 1 44 ? 8.499 11.783 -69.095 1.00 27.34 44 ALA B N 1
ATOM 2762 C CA . ALA B 1 44 ? 8.500 12.699 -70.249 1.00 34.68 44 ALA B CA 1
ATOM 2763 C C . ALA B 1 44 ? 9.848 12.879 -70.913 1.00 34.41 44 ALA B C 1
ATOM 2764 O O . ALA B 1 44 ? 9.931 13.652 -71.881 1.00 35.90 44 ALA B O 1
ATOM 2771 N N . HIS B 1 45 ? 10.921 12.228 -70.454 1.00 29.37 45 HIS B N 1
ATOM 2772 C CA . HIS B 1 45 ? 12.263 12.403 -71.011 1.00 32.85 45 HIS B CA 1
ATOM 2773 C C . HIS B 1 45 ? 12.790 11.034 -71.363 1.00 30.51 45 HIS B C 1
ATOM 2774 O O . HIS B 1 45 ? 13.748 10.548 -70.794 1.00 28.62 45 HIS B O 1
ATOM 2788 N N . PRO B 1 46 ? 12.188 10.403 -72.404 1.00 32.89 46 PRO B N 1
ATOM 2789 C CA . PRO B 1 46 ? 12.576 9.024 -72.785 1.00 38.59 46 PRO B CA 1
ATOM 2790 C C . PRO B 1 46 ? 14.039 8.933 -73.182 1.00 33.04 46 PRO B C 1
ATOM 2791 O O . PRO B 1 46 ? 14.676 7.879 -73.064 1.00 37.66 46 PRO B O 1
ATOM 2802 N N . GLU B 1 47 ? 14.615 10.048 -73.614 1.00 34.53 47 GLU B N 1
ATOM 2803 C CA . GLU B 1 47 ? 16.044 10.039 -73.896 1.00 40.41 47 GLU B CA 1
ATOM 2804 C C . GLU B 1 47 ? 16.850 9.547 -72.725 1.00 42.63 47 GLU B C 1
ATOM 2805 O O . GLU B 1 47 ? 17.984 9.108 -72.927 1.00 48.07 47 GLU B O 1
ATOM 2817 N N . ARG B 1 48 ? 16.288 9.606 -71.496 1.00 44.75 48 ARG B N 1
ATOM 2818 C CA . ARG B 1 48 ? 17.020 9.237 -70.304 1.00 40.62 48 ARG B CA 1
ATOM 2819 C C . ARG B 1 48 ? 16.841 7.792 -69.861 1.00 44.73 48 ARG B C 1
ATOM 2820 O O . ARG B 1 48 ? 17.650 7.313 -69.057 1.00 51.45 48 ARG B O 1
ATOM 2841 N N . TRP B 1 49 ? 15.752 7.125 -70.246 1.00 39.56 49 TRP B N 1
ATOM 2842 C CA . TRP B 1 49 ? 15.493 5.768 -69.801 1.00 39.67 49 TRP B CA 1
ATOM 2843 C C . TRP B 1 49 ? 15.212 4.764 -70.917 1.00 41.09 49 TRP B C 1
ATOM 2844 O O . TRP B 1 49 ? 15.216 3.566 -70.633 1.00 38.38 49 TRP B O 1
ATOM 2865 N N . ALA B 1 50 ? 14.944 5.202 -72.158 1.00 39.73 50 ALA B N 1
ATOM 2866 C CA . ALA B 1 50 ? 14.488 4.274 -73.193 1.00 47.25 50 ALA B CA 1
ATOM 2867 C C . ALA B 1 50 ? 15.478 3.136 -73.387 1.00 50.58 50 ALA B C 1
ATOM 2868 O O . ALA B 1 50 ? 15.078 1.970 -73.518 1.00 44.22 50 ALA B O 1
ATOM 2875 N N . GLU B 1 51 ? 16.776 3.457 -73.398 1.00 43.46 51 GLU B N 1
ATOM 2876 C CA . GLU B 1 51 ? 17.803 2.424 -73.539 1.00 56.88 51 GLU B CA 1
ATOM 2877 C C . GLU B 1 51 ? 17.697 1.300 -72.502 1.00 65.23 51 GLU B C 1
ATOM 2878 O O . GLU B 1 51 ? 18.090 0.159 -72.797 1.00 62.55 51 GLU B O 1
ATOM 2890 N N . HIS B 1 52 ? 17.153 1.574 -71.304 1.00 56.97 52 HIS B N 1
ATOM 2891 C CA . HIS B 1 52 ? 17.225 0.614 -70.213 1.00 56.79 52 HIS B CA 1
ATOM 2892 C C . HIS B 1 52 ? 15.986 -0.262 -70.076 1.00 56.43 52 HIS B C 1
ATOM 2893 O O . HIS B 1 52 ? 15.882 -1.003 -69.089 1.00 52.30 52 HIS B O 1
ATOM 2907 N N . VAL B 1 53 ? 15.061 -0.226 -71.037 1.00 50.84 53 VAL B N 1
ATOM 2908 C CA . VAL B 1 53 ? 13.924 -1.140 -70.989 1.00 70.80 53 VAL B CA 1
ATOM 2909 C C . VAL B 1 53 ? 14.398 -2.539 -71.366 1.00 82.42 53 VAL B C 1
ATOM 2910 O O . VAL B 1 53 ? 15.114 -2.729 -72.363 1.00 65.58 53 VAL B O 1
ATOM 2923 N N . MET B 1 54 ? 13.999 -3.529 -70.566 1.00 88.34 54 MET B N 1
ATOM 2924 C CA . MET B 1 54 ? 14.403 -4.917 -70.790 1.00 88.53 54 MET B CA 1
ATOM 2925 C C . MET B 1 54 ? 13.452 -5.822 -70.024 1.00 85.91 54 MET B C 1
ATOM 2926 O O . MET B 1 54 ? 13.318 -5.679 -68.804 1.00 83.83 54 MET B O 1
ATOM 2940 N N . PHE B 1 55 ? 12.803 -6.751 -70.726 1.00 82.69 55 PHE B N 1
ATOM 2941 C CA . PHE B 1 55 ? 11.920 -7.722 -70.077 1.00 88.65 55 PHE B CA 1
ATOM 2942 C C . PHE B 1 55 ? 12.582 -9.095 -70.082 1.00 85.66 55 PHE B C 1
ATOM 2943 O O . PHE B 1 55 ? 13.586 -9.305 -69.409 1.00 86.54 55 PHE B O 1
ATOM 2960 N N . ARG B 1 61 ? 10.714 -8.765 -61.649 0.00 50.78 61 ARG B N 1
ATOM 2961 C CA . ARG B 1 61 ? 10.887 -7.525 -62.391 0.00 50.39 61 ARG B CA 1
ATOM 2962 C C . ARG B 1 61 ? 12.366 -7.288 -62.703 0.00 53.98 61 ARG B C 1
ATOM 2963 O O . ARG B 1 61 ? 13.183 -7.274 -61.780 0.00 55.23 61 ARG B O 1
ATOM 2983 N N . HIS B 1 62 ? 12.723 -7.117 -63.976 1.00 57.06 62 HIS B N 1
ATOM 2984 C CA . HIS B 1 62 ? 14.034 -6.550 -64.259 1.00 64.57 62 HIS B CA 1
ATOM 2985 C C . HIS B 1 62 ? 13.997 -5.057 -63.965 1.00 59.84 62 HIS B C 1
ATOM 2986 O O . HIS B 1 62 ? 12.962 -4.410 -64.099 1.00 51.57 62 HIS B O 1
ATOM 3000 N N . TYR B 1 63 ? 15.139 -4.509 -63.568 1.00 66.37 63 TYR B N 1
ATOM 3001 C CA . TYR B 1 63 ? 15.196 -3.155 -63.045 1.00 54.84 63 TYR B CA 1
ATOM 3002 C C . TYR B 1 63 ? 16.494 -2.514 -63.493 1.00 54.63 63 TYR B C 1
ATOM 3003 O O . TYR B 1 63 ? 17.478 -3.203 -63.760 1.00 60.00 63 TYR B O 1
ATOM 3021 N N . ALA B 1 64 ? 16.464 -1.189 -63.615 1.00 43.02 64 ALA B N 1
ATOM 3022 C CA . ALA B 1 64 ? 17.624 -0.392 -63.982 1.00 43.54 64 ALA B CA 1
ATOM 3023 C C . ALA B 1 64 ? 17.599 0.867 -63.135 1.00 40.23 64 ALA B C 1
ATOM 3024 O O . ALA B 1 64 ? 16.555 1.522 -63.025 1.00 33.05 64 ALA B O 1
ATOM 3031 N N . SER B 1 65 ? 18.730 1.185 -62.522 1.00 33.57 65 SER B N 1
ATOM 3032 C CA . SER B 1 65 ? 18.829 2.372 -61.692 1.00 33.36 65 SER B CA 1
ATOM 3033 C C . SER B 1 65 ? 18.964 3.569 -62.619 1.00 38.68 65 SER B C 1
ATOM 3034 O O . SER B 1 65 ? 19.741 3.562 -63.578 1.00 41.70 65 SER B O 1
ATOM 3042 N N . LEU B 1 66 ? 18.121 4.572 -62.419 1.00 30.29 66 LEU B N 1
ATOM 3043 C CA . LEU B 1 66 ? 18.209 5.787 -63.214 1.00 24.53 66 LEU B CA 1
ATOM 3044 C C . LEU B 1 66 ? 19.057 6.833 -62.489 1.00 33.18 66 LEU B C 1
ATOM 3045 O O . LEU B 1 66 ? 19.791 7.607 -63.103 1.00 30.26 66 LEU B O 1
ATOM 3061 N N . HIS B 1 67 ? 18.962 6.890 -61.171 1.00 32.37 67 HIS B N 1
ATOM 3062 C CA . HIS B 1 67 ? 19.821 7.781 -60.399 1.00 34.17 67 HIS B CA 1
ATOM 3063 C C . HIS B 1 67 ? 19.730 7.379 -58.941 1.00 32.85 67 HIS B C 1
ATOM 3064 O O . HIS B 1 67 ? 18.627 7.092 -58.452 1.00 30.03 67 HIS B O 1
ATOM 3078 N N . ARG B 1 68 ? 20.879 7.346 -58.245 1.00 28.23 68 ARG B N 1
ATOM 3079 C CA . ARG B 1 68 ? 20.909 6.974 -56.847 1.00 32.69 68 ARG B CA 1
ATOM 3080 C C . ARG B 1 68 ? 21.950 7.878 -56.205 1.00 35.94 68 ARG B C 1
ATOM 3081 O O . ARG B 1 68 ? 23.076 7.973 -56.696 1.00 34.15 68 ARG B O 1
ATOM 3102 N N . ASP B 1 69 ? 21.545 8.597 -55.173 1.00 33.83 69 ASP B N 1
ATOM 3103 C CA . ASP B 1 69 ? 22.476 9.451 -54.398 1.00 33.09 69 ASP B CA 1
ATOM 3104 C C . ASP B 1 69 ? 22.034 9.472 -52.943 1.00 33.10 69 ASP B C 1
ATOM 3105 O O . ASP B 1 69 ? 21.331 8.572 -52.470 1.00 33.48 69 ASP B O 1
ATOM 3114 N N . ALA B 1 70 ? 22.557 10.423 -52.172 1.00 27.99 70 ALA B N 1
ATOM 3115 C CA . ALA B 1 70 ? 22.308 10.369 -50.767 1.00 29.45 70 ALA B CA 1
ATOM 3116 C C . ALA B 1 70 ? 20.843 10.615 -50.438 1.00 24.81 70 ALA B C 1
ATOM 3117 O O . ALA B 1 70 ? 20.465 10.277 -49.312 1.00 28.97 70 ALA B O 1
ATOM 3124 N N . TYR B 1 71 ? 20.091 11.223 -51.377 1.00 27.73 71 TYR B N 1
ATOM 3125 C CA . TYR B 1 71 ? 18.732 11.703 -51.152 1.00 25.12 71 TYR B CA 1
ATOM 3126 C C . TYR B 1 71 ? 17.674 10.899 -51.889 1.00 23.25 71 TYR B C 1
ATOM 3127 O O . TYR B 1 71 ? 16.578 10.731 -51.354 1.00 24.07 71 TYR B O 1
ATOM 3145 N N . VAL B 1 72 ? 17.943 10.428 -53.102 1.00 23.03 72 VAL B N 1
ATOM 3146 C CA . VAL B 1 72 ? 16.895 9.718 -53.852 1.00 22.76 72 VAL B CA 1
ATOM 3147 C C . VAL B 1 72 ? 17.437 8.461 -54.499 1.00 31.31 72 VAL B C 1
ATOM 3148 O O . VAL B 1 72 ? 18.639 8.366 -54.761 1.00 32.51 72 VAL B O 1
ATOM 3161 N N . ASP B 1 73 ? 16.543 7.501 -54.767 1.00 26.23 73 ASP B N 1
ATOM 3162 C CA . ASP B 1 73 ? 16.797 6.308 -55.577 1.00 25.19 73 ASP B CA 1
ATOM 3163 C C . ASP B 1 73 ? 15.697 6.308 -56.611 1.00 26.47 73 ASP B C 1
ATOM 3164 O O . ASP B 1 73 ? 14.524 6.380 -56.256 1.00 23.98 73 ASP B O 1
ATOM 3173 N N . VAL B 1 74 ? 16.046 6.179 -57.856 1.00 21.23 74 VAL B N 1
ATOM 3174 C CA . VAL B 1 74 ? 15.052 6.183 -58.939 1.00 23.14 74 VAL B CA 1
ATOM 3175 C C . VAL B 1 74 ? 15.353 4.991 -59.824 1.00 26.86 74 VAL B C 1
ATOM 3176 O O . VAL B 1 74 ? 16.511 4.820 -60.247 1.00 25.42 74 VAL B O 1
ATOM 3189 N N . TRP B 1 75 ? 14.315 4.183 -60.099 1.00 25.68 75 TRP B N 1
ATOM 3190 C CA . TRP B 1 75 ? 14.409 2.911 -60.809 1.00 24.68 75 TRP B CA 1
ATOM 3191 C C . TRP B 1 75 ? 13.407 2.845 -61.942 1.00 26.83 75 TRP B C 1
ATOM 3192 O O . TRP B 1 75 ? 12.291 3.313 -61.786 1.00 26.27 75 TRP B O 1
ATOM 3213 N N . LEU B 1 76 ? 13.798 2.217 -63.052 1.00 23.16 76 LEU B N 1
ATOM 3214 C CA . LEU B 1 76 ? 12.902 1.778 -64.114 1.00 21.15 76 LEU B CA 1
ATOM 3215 C C . LEU B 1 76 ? 12.671 0.299 -63.934 1.00 26.63 76 LEU B C 1
ATOM 3216 O O . LEU B 1 76 ? 13.638 -0.458 -63.782 1.00 28.37 76 LEU B O 1
ATOM 3232 N N . LEU B 1 77 ? 11.397 -0.105 -63.959 1.00 26.27 77 LEU B N 1
ATOM 3233 C CA . LEU B 1 77 ? 10.988 -1.492 -63.740 1.00 27.41 77 LEU B CA 1
ATOM 3234 C C . LEU B 1 77 ? 10.168 -1.963 -64.950 1.00 30.85 77 LEU B C 1
ATOM 3235 O O . LEU B 1 77 ? 9.310 -1.231 -65.441 1.00 26.75 77 LEU B O 1
ATOM 3251 N N . CYS B 1 78 ? 10.539 -3.109 -65.510 1.00 30.33 78 CYS B N 1
ATOM 3252 C CA . CYS B 1 78 ? 9.747 -3.806 -66.542 1.00 35.18 78 CYS B CA 1
ATOM 3253 C C . CYS B 1 78 ? 9.139 -5.050 -65.913 1.00 38.25 78 CYS B C 1
ATOM 3254 O O . CYS B 1 78 ? 9.861 -5.821 -65.261 1.00 41.18 78 CYS B O 1
ATOM 3262 N N . TRP B 1 79 ? 7.824 -5.213 -66.069 1.00 31.12 79 TRP B N 1
ATOM 3263 C CA . TRP B 1 79 ? 7.057 -6.219 -65.357 1.00 31.72 79 TRP B CA 1
ATOM 3264 C C . TRP B 1 79 ? 6.664 -7.410 -66.224 1.00 45.03 79 TRP B C 1
ATOM 3265 O O . TRP B 1 79 ? 6.279 -7.246 -67.380 1.00 40.61 79 TRP B O 1
ATOM 3286 N N . ARG B 1 80 ? 6.718 -8.600 -65.633 1.00 43.04 80 ARG B N 1
ATOM 3287 C CA . ARG B 1 80 ? 6.053 -9.782 -66.149 1.00 51.20 80 ARG B CA 1
ATOM 3288 C C . ARG B 1 80 ? 4.789 -10.020 -65.350 1.00 50.34 80 ARG B C 1
ATOM 3289 O O . ARG B 1 80 ? 4.638 -9.507 -64.250 1.00 48.57 80 ARG B O 1
ATOM 3310 N N . ALA B 1 81 ? 3.839 -10.749 -65.951 1.00 53.72 81 ALA B N 1
ATOM 3311 C CA . ALA B 1 81 ? 2.524 -10.881 -65.331 1.00 51.40 81 ALA B CA 1
ATOM 3312 C C . ALA B 1 81 ? 2.585 -11.602 -63.986 1.00 50.86 81 ALA B C 1
ATOM 3313 O O . ALA B 1 81 ? 1.664 -11.444 -63.178 1.00 51.77 81 ALA B O 1
ATOM 3320 N N . GLU B 1 82 ? 3.645 -12.364 -63.730 1.00 53.35 82 GLU B N 1
ATOM 3321 C CA . GLU B 1 82 ? 3.803 -13.116 -62.499 1.00 56.68 82 GLU B CA 1
ATOM 3322 C C . GLU B 1 82 ? 4.463 -12.307 -61.384 1.00 65.32 82 GLU B C 1
ATOM 3323 O O . GLU B 1 82 ? 4.501 -12.783 -60.235 1.00 61.89 82 GLU B O 1
ATOM 3335 N N . ASP B 1 83 ? 4.986 -11.112 -61.685 1.00 57.43 83 ASP B N 1
ATOM 3336 C CA . ASP B 1 83 ? 5.789 -10.383 -60.706 1.00 52.39 83 ASP B CA 1
ATOM 3337 C C . ASP B 1 83 ? 4.918 -9.870 -59.557 1.00 50.19 83 ASP B C 1
ATOM 3338 O O . ASP B 1 83 ? 3.754 -9.494 -59.728 1.00 42.92 83 ASP B O 1
ATOM 3347 N N . ASP B 1 84 ? 5.482 -9.868 -58.360 1.00 50.45 84 ASP B N 1
ATOM 3348 C CA . ASP B 1 84 ? 4.709 -9.474 -57.196 1.00 50.45 84 ASP B CA 1
ATOM 3349 C C . ASP B 1 84 ? 5.692 -9.059 -56.115 1.00 48.90 84 ASP B C 1
ATOM 3350 O O . ASP B 1 84 ? 6.633 -9.813 -55.786 1.00 43.06 84 ASP B O 1
ATOM 3359 N N . THR B 1 85 ? 5.489 -7.842 -55.595 1.00 39.54 85 THR B N 1
ATOM 3360 C CA . THR B 1 85 ? 6.401 -7.334 -54.579 1.00 34.36 85 THR B CA 1
ATOM 3361 C C . THR B 1 85 ? 6.237 -8.079 -53.261 1.00 40.00 85 THR B C 1
ATOM 3362 O O . THR B 1 85 ? 7.156 -8.066 -52.438 1.00 42.80 85 THR B O 1
ATOM 3373 N N . GLY B 1 86 ? 5.067 -8.659 -53.030 1.00 36.37 86 GLY B N 1
ATOM 3374 C CA . GLY B 1 86 ? 4.653 -8.989 -51.686 1.00 37.83 86 GLY B CA 1
ATOM 3375 C C . GLY B 1 86 ? 4.302 -7.749 -50.873 1.00 36.89 86 GLY B C 1
ATOM 3376 O O . GLY B 1 86 ? 4.540 -6.606 -51.284 1.00 30.60 86 GLY B O 1
ATOM 3380 N N . TRP B 1 87 ? 3.703 -7.969 -49.723 1.00 32.60 87 TRP B N 1
ATOM 3381 C CA . TRP B 1 87 ? 3.334 -6.865 -48.850 1.00 32.79 87 TRP B CA 1
ATOM 3382 C C . TRP B 1 87 ? 4.571 -6.306 -48.191 1.00 29.66 87 TRP B C 1
ATOM 3383 O O . TRP B 1 87 ? 5.345 -7.060 -47.605 1.00 26.55 87 TRP B O 1
ATOM 3404 N N . HIS B 1 88 ? 4.762 -4.991 -48.268 1.00 27.60 88 HIS B N 1
ATOM 3405 C CA . HIS B 1 88 ? 5.981 -4.395 -47.721 1.00 25.64 88 HIS B CA 1
ATOM 3406 C C . HIS B 1 88 ? 5.737 -2.938 -47.362 1.00 24.57 88 HIS B C 1
ATOM 3407 O O . HIS B 1 88 ? 4.799 -2.276 -47.838 1.00 25.03 88 HIS B O 1
ATOM 3421 N N . ASP B 1 89 ? 6.659 -2.416 -46.555 1.00 23.50 89 ASP B N 1
ATOM 3422 C CA . ASP B 1 89 ? 6.763 -0.989 -46.271 1.00 24.92 89 ASP B CA 1
ATOM 3423 C C . ASP B 1 89 ? 8.158 -0.595 -46.699 1.00 23.60 89 ASP B C 1
ATOM 3424 O O . ASP B 1 89 ? 8.982 -1.451 -47.050 1.00 27.02 89 ASP B O 1
ATOM 3433 N N . HIS B 1 90 ? 8.407 0.713 -46.724 1.00 25.03 90 HIS B N 1
ATOM 3434 C CA . HIS B 1 90 ? 9.681 1.248 -47.193 1.00 20.66 90 HIS B CA 1
ATOM 3435 C C . HIS B 1 90 ? 10.473 1.906 -46.066 1.00 24.17 90 HIS B C 1
ATOM 3436 O O . HIS B 1 90 ? 11.334 2.750 -46.318 1.00 24.37 90 HIS B O 1
ATOM 3450 N N . ASP B 1 91 ? 10.222 1.478 -44.820 1.00 26.79 91 ASP B N 1
ATOM 3451 C CA . ASP B 1 91 ? 10.815 1.986 -43.582 1.00 25.69 91 ASP B CA 1
ATOM 3452 C C . ASP B 1 91 ? 10.630 3.463 -43.380 1.00 27.67 91 ASP B C 1
ATOM 3453 O O . ASP B 1 91 ? 9.553 3.864 -42.970 1.00 31.95 91 ASP B O 1
ATOM 3462 N N . ILE B 1 92 ? 11.605 4.296 -43.711 1.00 21.80 92 ILE B N 1
ATOM 3463 C CA . ILE B 1 92 ? 11.385 5.725 -43.595 1.00 24.53 92 ILE B CA 1
ATOM 3464 C C . ILE B 1 92 ? 11.329 6.433 -44.945 1.00 24.40 92 ILE B C 1
ATOM 3465 O O . ILE B 1 92 ? 11.301 7.656 -44.955 1.00 23.89 92 ILE B O 1
ATOM 3481 N N . SER B 1 93 ? 11.183 5.711 -46.046 1.00 24.21 93 SER B N 1
ATOM 3482 C CA . SER B 1 93 ? 11.210 6.338 -47.395 1.00 22.14 93 SER B CA 1
ATOM 3483 C C . SER B 1 93 ? 9.820 6.647 -47.895 1.00 23.84 93 SER B C 1
ATOM 3484 O O . SER B 1 93 ? 8.930 5.797 -47.786 1.00 23.91 93 SER B O 1
ATOM 3492 N N . SER B 1 94 ? 9.627 7.872 -48.368 1.00 23.43 94 SER B N 1
ATOM 3493 C CA . SER B 1 94 ? 8.479 8.189 -49.209 1.00 20.84 94 SER B CA 1
ATOM 3494 C C . SER B 1 94 ? 8.740 7.643 -50.595 1.00 19.51 94 SER B C 1
ATOM 3495 O O . SER B 1 94 ? 9.895 7.390 -50.973 1.00 20.21 94 SER B O 1
ATOM 3503 N N . GLY B 1 95 ? 7.682 7.584 -51.397 1.00 19.75 95 GLY B N 1
ATOM 3504 C CA . GLY B 1 95 ? 7.817 6.995 -52.699 1.00 20.03 95 GLY B CA 1
ATOM 3505 C C . GLY B 1 95 ? 6.789 7.524 -53.667 1.00 19.69 95 GLY B C 1
ATOM 3506 O O . GLY B 1 95 ? 5.755 8.100 -53.313 1.00 20.89 95 GLY B O 1
ATOM 3510 N N . ALA B 1 96 ? 7.122 7.305 -54.938 1.00 19.12 96 ALA B N 1
ATOM 3511 C CA . ALA B 1 96 ? 6.157 7.554 -56.010 1.00 20.34 96 ALA B CA 1
ATOM 3512 C C . ALA B 1 96 ? 6.391 6.618 -57.198 1.00 19.55 96 ALA B C 1
ATOM 3513 O O . ALA B 1 96 ? 7.475 6.042 -57.367 1.00 21.88 96 ALA B O 1
ATOM 3520 N N . VAL B 1 97 ? 5.310 6.382 -57.939 1.00 21.03 97 VAL B N 1
ATOM 3521 C CA . VAL B 1 97 ? 5.250 5.462 -59.086 1.00 22.13 97 VAL B CA 1
ATOM 3522 C C . VAL B 1 97 ? 4.538 6.172 -60.219 1.00 20.81 97 VAL B C 1
ATOM 3523 O O . VAL B 1 97 ? 3.445 6.746 -60.021 1.00 20.91 97 VAL B O 1
ATOM 3536 N N . ARG B 1 98 ? 5.123 6.097 -61.403 1.00 19.86 98 ARG B N 1
ATOM 3537 C CA . ARG B 1 98 ? 4.439 6.480 -62.648 1.00 20.89 98 ARG B CA 1
ATOM 3538 C C . ARG B 1 98 ? 4.445 5.233 -63.530 1.00 22.24 98 ARG B C 1
ATOM 3539 O O . ARG B 1 98 ? 5.521 4.642 -63.766 1.00 23.25 98 ARG B O 1
ATOM 3560 N N . VAL B 1 99 ? 3.258 4.830 -64.018 1.00 22.73 99 VAL B N 1
ATOM 3561 C CA . VAL B 1 99 ? 3.159 3.744 -64.962 1.00 20.51 99 VAL B CA 1
ATOM 3562 C C . VAL B 1 99 ? 3.338 4.381 -66.343 1.00 20.94 99 VAL B C 1
ATOM 3563 O O . VAL B 1 99 ? 2.611 5.308 -66.717 1.00 23.76 99 VAL B O 1
ATOM 3576 N N . VAL B 1 100 ? 4.348 3.925 -67.059 1.00 21.83 100 VAL B N 1
ATOM 3577 C CA . VAL B 1 100 ? 4.677 4.457 -68.384 1.00 22.82 100 VAL B CA 1
ATOM 3578 C C . VAL B 1 100 ? 3.914 3.710 -69.456 1.00 26.13 100 VAL B C 1
ATOM 3579 O O . VAL B 1 100 ? 3.395 4.352 -70.369 1.00 26.93 100 VAL B O 1
ATOM 3592 N N . ALA B 1 101 ? 3.815 2.384 -69.310 1.00 23.73 101 ALA B N 1
ATOM 3593 C CA . ALA B 1 101 ? 3.072 1.564 -70.264 1.00 26.05 101 ALA B CA 1
ATOM 3594 C C . ALA B 1 101 ? 2.488 0.373 -69.525 1.00 29.69 101 ALA B C 1
ATOM 3595 O O . ALA B 1 101 ? 3.114 -0.169 -68.629 1.00 26.22 101 ALA B O 1
ATOM 3602 N N . GLY B 1 102 ? 1.309 -0.050 -69.912 1.00 27.54 102 GLY B N 1
ATOM 3603 C CA . GLY B 1 102 ? 0.641 -1.157 -69.273 1.00 28.80 102 GLY B CA 1
ATOM 3604 C C . GLY B 1 102 ? -0.178 -0.738 -68.072 1.00 26.69 102 GLY B C 1
ATOM 3605 O O . GLY B 1 102 ? -0.825 0.318 -68.058 1.00 27.37 102 GLY B O 1
ATOM 3609 N N . ALA B 1 103 ? -0.187 -1.590 -67.036 1.00 27.64 103 ALA B N 1
ATOM 3610 C CA . ALA B 1 103 ? -0.985 -1.292 -65.851 1.00 27.59 103 ALA B CA 1
ATOM 3611 C C . ALA B 1 103 ? -0.525 -2.174 -64.695 1.00 29.80 103 ALA B C 1
ATOM 3612 O O . ALA B 1 103 ? -0.006 -3.283 -64.897 1.00 28.35 103 ALA B O 1
ATOM 3619 N N . LEU B 1 104 ? -0.695 -1.631 -63.484 1.00 28.97 104 LEU B N 1
ATOM 3620 C CA . LEU B 1 104 ? -0.316 -2.291 -62.241 1.00 33.16 104 LEU B CA 1
ATOM 3621 C C . LEU B 1 104 ? -1.532 -2.274 -61.317 1.00 29.26 104 LEU B C 1
ATOM 3622 O O . LEU B 1 104 ? -2.429 -1.428 -61.440 1.00 31.52 104 LEU B O 1
ATOM 3638 N N . LYS B 1 105 ? -1.553 -3.204 -60.355 1.00 27.51 105 LYS B N 1
ATOM 3639 C CA . LYS B 1 105 ? -2.510 -3.164 -59.279 1.00 32.46 105 LYS B CA 1
ATOM 3640 C C . LYS B 1 105 ? -1.754 -2.782 -58.008 1.00 31.18 105 LYS B C 1
ATOM 3641 O O . LYS B 1 105 ? -0.756 -3.408 -57.723 1.00 28.47 105 LYS B O 1
ATOM 3660 N N . GLU B 1 106 ? -2.142 -1.685 -57.385 1.00 26.00 106 GLU B N 1
ATOM 3661 C CA . GLU B 1 106 ? -1.659 -1.256 -56.068 1.00 26.98 106 GLU B CA 1
ATOM 3662 C C . GLU B 1 106 ? -2.662 -1.740 -55.046 1.00 31.05 106 GLU B C 1
ATOM 3663 O O . GLU B 1 106 ? -3.851 -1.430 -55.143 1.00 32.19 106 GLU B O 1
ATOM 3675 N N . CYS B 1 107 ? -2.174 -2.443 -54.013 1.00 30.83 107 CYS B N 1
ATOM 3676 C CA . CYS B 1 107 ? -3.087 -2.931 -52.996 1.00 28.00 107 CYS B CA 1
ATOM 3677 C C . CYS B 1 107 ? -2.584 -2.463 -51.641 1.00 28.10 107 CYS B C 1
ATOM 3678 O O . CYS B 1 107 ? -1.367 -2.335 -51.456 1.00 27.58 107 CYS B O 1
ATOM 3686 N N . ASN B 1 108 ? -3.517 -2.088 -50.791 1.00 30.10 108 ASN B N 1
ATOM 3687 C CA . ASN B 1 108 ? -3.261 -1.572 -49.454 1.00 30.19 108 ASN B CA 1
ATOM 3688 C C . ASN B 1 108 ? -3.993 -2.475 -48.455 1.00 37.96 108 ASN B C 1
ATOM 3689 O O . ASN B 1 108 ? -5.180 -2.761 -48.631 1.00 32.46 108 ASN B O 1
ATOM 3700 N N . PRO B 1 109 ? -3.358 -2.861 -47.361 1.00 32.98 109 PRO B N 1
ATOM 3701 C CA . PRO B 1 109 ? -3.913 -3.937 -46.521 1.00 32.87 109 PRO B CA 1
ATOM 3702 C C . PRO B 1 109 ? -4.972 -3.369 -45.604 1.00 35.37 109 PRO B C 1
ATOM 3703 O O . PRO B 1 109 ? -4.842 -2.276 -45.051 1.00 33.32 109 PRO B O 1
ATOM 3714 N N . ARG B 1 110 ? -6.008 -4.154 -45.380 1.00 38.69 110 ARG B N 1
ATOM 3715 C CA . ARG B 1 110 ? -7.058 -3.778 -44.438 1.00 47.36 110 ARG B CA 1
ATOM 3716 C C . ARG B 1 110 ? -7.183 -4.877 -43.386 1.00 49.87 110 ARG B C 1
ATOM 3717 O O . ARG B 1 110 ? -7.109 -6.070 -43.693 1.00 44.50 110 ARG B O 1
ATOM 3738 N N . ILE B 1 111 ? -7.280 -4.470 -42.129 1.00 54.08 111 ILE B N 1
ATOM 3739 C CA . ILE B 1 111 ? -7.569 -5.448 -41.082 1.00 59.32 111 ILE B CA 1
ATOM 3740 C C . ILE B 1 111 ? -8.956 -6.020 -41.364 1.00 60.22 111 ILE B C 1
ATOM 3741 O O . ILE B 1 111 ? -9.933 -5.283 -41.563 1.00 57.33 111 ILE B O 1
ATOM 3757 N N . GLY B 1 112 ? -9.028 -7.342 -41.489 1.00 57.66 112 GLY B N 1
ATOM 3758 C CA . GLY B 1 112 ? -10.218 -8.025 -41.955 1.00 59.29 112 GLY B CA 1
ATOM 3759 C C . GLY B 1 112 ? -9.955 -8.882 -43.171 1.00 64.56 112 GLY B C 1
ATOM 3760 O O . GLY B 1 112 ? -10.675 -9.857 -43.403 1.00 75.47 112 GLY B O 1
ATOM 3764 N N . GLY B 1 113 ? -8.932 -8.532 -43.954 1.00 57.93 113 GLY B N 1
ATOM 3765 C CA . GLY B 1 113 ? -8.540 -9.319 -45.095 1.00 58.47 113 GLY B CA 1
ATOM 3766 C C . GLY B 1 113 ? -9.131 -8.882 -46.416 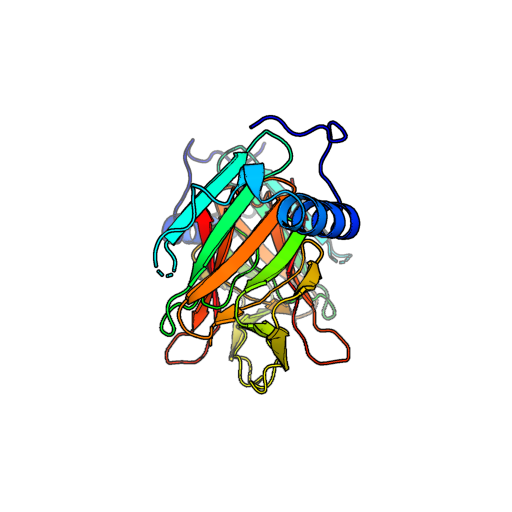1.00 53.24 113 GLY B C 1
ATOM 3767 O O . GLY B 1 113 ? -8.775 -9.465 -47.440 1.00 57.67 113 GLY B O 1
ATOM 3771 N N . GLU B 1 114 ? -10.024 -7.883 -46.427 1.00 61.79 114 GLU B N 1
ATOM 3772 C CA . GLU B 1 114 ? -10.617 -7.359 -47.670 1.00 61.64 114 GLU B CA 1
ATOM 3773 C C . GLU B 1 114 ? -9.785 -6.156 -48.127 1.00 51.15 114 GLU B C 1
ATOM 3774 O O . GLU B 1 114 ? -10.131 -4.991 -47.963 1.00 42.28 114 GLU B O 1
ATOM 3786 N N . HIS B 1 115 ? -8.651 -6.461 -48.709 1.00 48.01 115 HIS B N 1
ATOM 3787 C CA . HIS B 1 115 ? -7.672 -5.429 -49.047 1.00 42.25 115 HIS B CA 1
ATOM 3788 C C . HIS B 1 115 ? -8.197 -4.503 -50.135 1.00 47.44 115 HIS B C 1
ATOM 3789 O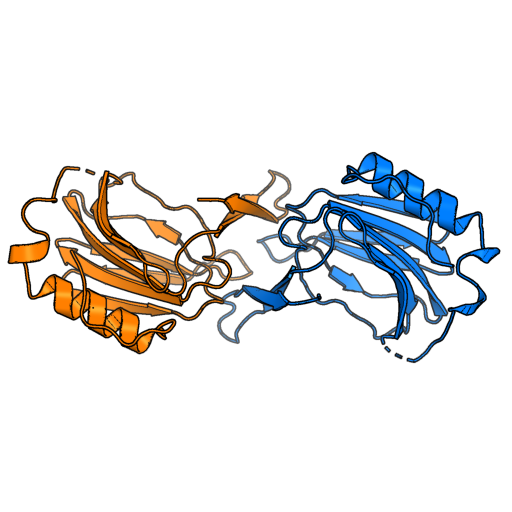 O . HIS B 1 115 ? -9.037 -4.891 -50.939 1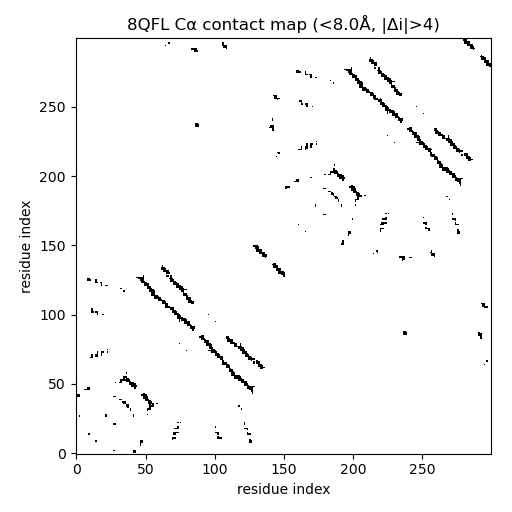.00 45.97 115 HIS B O 1
ATOM 3803 N N . LEU B 1 116 ? -7.767 -3.244 -50.081 1.00 43.16 116 LEU B N 1
ATOM 3804 C CA . LEU B 1 116 ? -8.102 -2.258 -51.107 1.00 44.04 116 LEU B CA 1
ATOM 3805 C C . LEU B 1 116 ? -7.211 -2.468 -52.338 1.00 45.20 116 LEU B C 1
ATOM 3806 O O . LEU B 1 116 ? -5.991 -2.576 -52.233 1.00 36.40 116 LEU B O 1
ATOM 3822 N N . GLU B 1 117 ? -7.812 -2.543 -53.513 1.00 39.65 117 GLU B N 1
ATOM 3823 C CA . GLU B 1 117 ? -7.069 -2.804 -54.739 1.00 43.22 117 GLU B CA 1
ATOM 3824 C C . GLU B 1 117 ? -7.408 -1.701 -55.735 1.00 41.75 117 GLU B C 1
ATOM 3825 O O . GLU B 1 117 ? -8.572 -1.333 -55.865 1.00 37.09 117 GLU B O 1
ATOM 3837 N N . THR B 1 118 ? -6.385 -1.139 -56.396 1.00 34.82 118 THR B N 1
ATOM 3838 C CA . THR B 1 118 ? -6.578 -0.049 -57.337 1.00 36.81 118 THR B CA 1
ATOM 3839 C C . THR B 1 118 ? -5.737 -0.330 -58.566 1.00 33.82 118 THR B C 1
ATOM 3840 O O . THR B 1 118 ? -4.556 -0.614 -58.449 1.00 29.87 118 THR B O 1
ATOM 3851 N N . VAL B 1 119 ? -6.340 -0.292 -59.757 1.00 31.24 119 VAL B N 1
ATOM 3852 C CA . VAL B 1 119 ? -5.564 -0.457 -60.971 1.00 28.44 119 VAL B CA 1
ATOM 3853 C C . VAL B 1 119 ? -5.024 0.912 -61.331 1.00 28.11 119 VAL B C 1
ATOM 3854 O O . VAL B 1 119 ? -5.772 1.900 -61.337 1.00 32.13 119 VAL B O 1
ATOM 3867 N N . VAL B 1 120 ? -3.718 0.980 -61.572 1.00 29.38 120 VAL B N 1
ATOM 3868 C CA . VAL B 1 120 ? -3.010 2.190 -61.960 1.00 24.66 120 VAL B CA 1
ATOM 3869 C C . VAL B 1 120 ? -2.542 1.985 -63.383 1.00 26.94 120 VAL B C 1
ATOM 3870 O O . VAL B 1 120 ? -1.677 1.130 -63.644 1.00 26.76 120 VAL B O 1
ATOM 3883 N N . SER B 1 121 ? -3.174 2.722 -64.301 1.00 27.97 121 SER B N 1
ATOM 3884 C CA . SER B 1 121 ? -2.935 2.509 -65.730 1.00 26.37 121 SER B CA 1
ATOM 3885 C C . SER B 1 121 ? -1.879 3.406 -66.293 1.00 26.08 121 SER B C 1
ATOM 3886 O O . SER B 1 121 ? -1.521 4.432 -65.721 1.00 25.67 121 SER B O 1
ATOM 3894 N N . GLU B 1 122 ? -1.462 3.084 -67.521 1.00 25.53 122 GLU B N 1
ATOM 3895 C CA . GLU B 1 122 ? -0.442 3.892 -68.164 1.00 27.39 122 GLU B CA 1
ATOM 3896 C C . GLU B 1 122 ? -0.852 5.355 -68.213 1.00 27.88 122 GLU B C 1
ATOM 3897 O O . GLU B 1 122 ? -2.020 5.696 -68.407 1.00 26.08 122 GLU B O 1
ATOM 3909 N N . GLY B 1 123 ? 0.103 6.213 -67.909 1.00 23.29 123 GLY B N 1
ATOM 3910 C CA . GLY B 1 123 ? -0.135 7.626 -67.798 1.00 25.09 123 GLY B CA 1
ATOM 3911 C C . GLY B 1 123 ? -0.359 8.112 -66.374 1.00 27.05 123 GLY B C 1
ATOM 3912 O O . GLY B 1 123 ? -0.235 9.309 -66.110 1.00 30.48 123 GLY B O 1
ATOM 3916 N N . GLU B 1 124 ? -0.724 7.228 -65.482 1.00 23.44 124 GLU B N 1
ATOM 3917 C CA . GLU B 1 124 ? -1.153 7.564 -64.120 1.00 23.95 124 GLU B CA 1
ATOM 3918 C C . GLU B 1 124 ? 0.011 7.391 -63.147 1.00 22.77 124 GLU B C 1
ATOM 3919 O O . GLU B 1 124 ? 0.937 6.593 -63.383 1.00 22.29 124 GLU B O 1
ATOM 3931 N N . SER B 1 125 ? -0.065 8.151 -62.059 1.00 24.58 125 SER B N 1
ATOM 3932 C CA . SER B 1 125 ? 1.002 8.122 -61.052 1.00 25.76 125 SER B CA 1
ATOM 3933 C C . SER B 1 125 ? 0.382 8.303 -59.681 1.00 25.04 125 SER B C 1
ATOM 3934 O O . SER B 1 125 ? -0.759 8.796 -59.563 1.00 25.02 125 SER B O 1
ATOM 3942 N N . PHE B 1 126 ? 1.125 7.887 -58.638 1.00 22.76 126 PHE B N 1
ATOM 3943 C CA . PHE B 1 126 ? 0.655 8.101 -57.294 1.00 23.25 126 PHE B CA 1
ATOM 3944 C C . PHE B 1 126 ? 1.898 8.184 -56.417 1.00 21.94 126 PHE B C 1
ATOM 3945 O O . PHE B 1 126 ? 2.996 7.806 -56.845 1.00 20.36 126 PHE B O 1
ATOM 3962 N N . SER B 1 127 ? 1.705 8.678 -55.199 1.00 22.67 127 SER B N 1
ATOM 3963 C CA . SER B 1 127 ? 2.814 8.882 -54.276 1.00 20.36 127 SER B CA 1
ATOM 3964 C C . SER B 1 127 ? 2.295 8.535 -52.893 1.00 20.35 127 SER B C 1
ATOM 3965 O O . SER B 1 127 ? 1.077 8.440 -52.666 1.00 20.05 127 SER B O 1
ATOM 3973 N N . PHE B 1 128 ? 3.249 8.354 -51.989 1.00 20.56 128 PHE B N 1
ATOM 3974 C CA . PHE B 1 128 ? 2.921 8.072 -50.620 1.00 22.54 128 PHE B CA 1
ATOM 3975 C C . PHE B 1 128 ? 4.049 8.485 -49.686 1.00 23.60 128 PHE B C 1
ATOM 3976 O O . PHE B 1 128 ? 5.198 8.569 -50.062 1.00 20.16 128 PHE B O 1
ATOM 3993 N N . GLY B 1 129 ? 3.649 8.800 -48.452 1.00 20.74 129 GLY B N 1
ATOM 3994 C CA . GLY B 1 129 ? 4.528 9.082 -47.338 1.00 22.93 129 GLY B CA 1
ATOM 3995 C C . GLY B 1 129 ? 5.157 7.849 -46.787 1.00 24.58 129 GLY B C 1
ATOM 3996 O O . GLY B 1 129 ? 4.885 6.716 -47.211 1.00 25.94 129 GLY B O 1
ATOM 4000 N N . PRO B 1 130 ? 5.981 8.041 -45.750 1.00 26.45 130 PRO B N 1
ATOM 4001 C CA . PRO B 1 130 ? 6.833 6.956 -45.318 1.00 24.95 130 PRO B CA 1
ATOM 4002 C C . PRO B 1 130 ? 6.103 5.904 -44.470 1.00 32.39 130 PRO B C 1
ATOM 4003 O O . PRO B 1 130 ? 6.680 4.855 -44.151 1.00 32.08 130 PRO B O 1
ATOM 4014 N N . ASP B 1 131 ? 4.830 6.089 -44.162 1.00 24.70 131 ASP B N 1
ATOM 4015 C CA . ASP B 1 131 ? 4.099 5.074 -43.401 1.00 27.97 131 ASP B CA 1
ATOM 4016 C C . ASP B 1 131 ? 3.389 4.036 -44.247 1.00 27.59 131 ASP B C 1
ATOM 4017 O O . ASP B 1 131 ? 2.631 3.195 -43.750 1.00 25.21 131 ASP B O 1
ATOM 4026 N N . HIS B 1 132 ? 3.579 4.069 -45.554 1.00 23.42 132 HIS B N 1
ATOM 4027 C CA . HIS B 1 132 ? 2.792 3.228 -46.425 1.00 24.02 132 HIS B CA 1
ATOM 4028 C C . HIS B 1 132 ? 3.146 1.777 -46.394 1.00 25.44 132 HIS B C 1
ATOM 4029 O O . HIS B 1 132 ? 4.326 1.401 -46.353 1.00 29.01 132 HIS B O 1
ATOM 4043 N N . ILE B 1 133 ? 2.097 0.970 -46.391 1.00 21.64 133 ILE B N 1
ATOM 4044 C CA . ILE B 1 133 ? 2.213 -0.460 -46.586 1.00 22.51 133 ILE B CA 1
ATOM 4045 C C . ILE B 1 133 ? 1.471 -0.820 -47.883 1.00 24.54 133 ILE B C 1
ATOM 4046 O O . ILE B 1 133 ? 0.293 -0.474 -48.051 1.00 24.95 133 ILE B O 1
ATOM 4062 N N . HIS B 1 134 ? 2.151 -1.506 -48.790 1.00 25.61 134 HIS B N 1
ATOM 4063 C CA . HIS B 1 134 ? 1.431 -1.850 -50.020 1.00 26.80 134 HIS B CA 1
ATOM 4064 C C . HIS B 1 134 ? 1.977 -3.111 -50.644 1.00 26.35 134 HIS B C 1
ATOM 4065 O O . HIS B 1 134 ? 2.983 -3.697 -50.209 1.00 25.18 134 HIS B O 1
ATOM 4079 N N . ARG B 1 135 ? 1.356 -3.468 -51.777 1.00 27.61 135 ARG B N 1
ATOM 4080 C CA . ARG B 1 135 ? 1.787 -4.580 -52.595 1.00 26.39 135 ARG B CA 1
ATOM 4081 C C . ARG B 1 135 ? 1.467 -4.226 -54.050 1.00 24.04 135 ARG B C 1
ATOM 4082 O O . ARG B 1 135 ? 0.413 -3.642 -54.276 1.00 26.73 135 ARG B O 1
ATOM 4103 N N . LEU B 1 136 ? 2.419 -4.424 -54.939 1.00 28.83 136 LEU B N 1
ATOM 4104 C CA . LEU B 1 136 ? 2.235 -4.162 -56.376 1.00 28.60 136 LEU B CA 1
ATOM 4105 C C . LEU B 1 136 ? 2.294 -5.485 -57.090 1.00 31.89 136 LEU B C 1
ATOM 4106 O O . LEU B 1 136 ? 3.259 -6.231 -56.876 1.00 32.01 136 LEU B O 1
ATOM 4122 N N . THR B 1 137 ? 1.345 -5.716 -58.033 1.00 35.32 137 THR B N 1
ATOM 4123 C CA . THR B 1 137 ? 1.175 -7.046 -58.634 1.00 43.83 137 THR B CA 1
ATOM 4124 C C . THR B 1 137 ? 0.121 -6.945 -59.731 1.00 49.01 137 THR B C 1
ATOM 4125 O O . THR B 1 137 ? -0.333 -5.846 -60.081 1.00 45.68 137 THR B O 1
ATOM 4136 N N . GLY B 1 138 ? -0.209 -8.088 -60.334 1.00 53.14 138 GLY B N 1
ATOM 4137 C CA . GLY B 1 138 ? -1.202 -8.108 -61.413 1.00 57.82 138 GLY B CA 1
ATOM 4138 C C . GLY B 1 138 ? -0.876 -7.232 -62.615 1.00 46.18 138 GLY B C 1
ATOM 4139 O O . GLY B 1 138 ? -1.770 -6.624 -63.227 1.00 47.17 138 GLY B O 1
ATOM 4143 N N . ALA B 1 139 ? 0.388 -7.130 -62.960 1.00 42.26 139 ALA B N 1
ATOM 4144 C CA . ALA B 1 139 ? 0.775 -6.236 -64.032 1.00 44.78 139 ALA B CA 1
ATOM 4145 C C . ALA B 1 139 ? 0.402 -6.855 -65.388 1.00 47.66 139 ALA B C 1
ATOM 4146 O O . ALA B 1 139 ? 0.544 -8.065 -65.598 1.00 43.87 139 ALA B O 1
ATOM 4153 N N . VAL B 1 140 ? -0.150 -6.037 -66.287 1.00 41.79 140 VAL B N 1
ATOM 4154 C CA . VAL B 1 140 ? -0.236 -6.458 -67.681 1.00 42.21 140 VAL B CA 1
ATOM 4155 C C . VAL B 1 140 ? 1.157 -6.823 -68.145 1.00 45.14 140 VAL B C 1
ATOM 4156 O O . VAL B 1 140 ? 2.156 -6.147 -67.830 1.00 41.81 140 VAL B O 1
ATOM 4169 N N . HIS B 1 141 ? 1.252 -7.883 -68.928 1.00 51.87 141 HIS B N 1
ATOM 4170 C CA . HIS B 1 141 ? 2.569 -8.315 -69.351 1.00 54.48 141 HIS B CA 1
ATOM 4171 C C . HIS B 1 141 ? 3.283 -7.192 -70.091 1.00 47.08 141 HIS B C 1
ATOM 4172 O O . HIS B 1 141 ? 2.678 -6.478 -70.876 1.00 46.48 141 HIS B O 1
ATOM 4186 N N . GLY B 1 142 ? 4.561 -6.992 -69.777 1.00 44.98 142 GLY B N 1
ATOM 4187 C CA . GLY B 1 142 ? 5.329 -5.950 -70.428 1.00 48.96 142 GLY B CA 1
ATOM 4188 C C . GLY B 1 142 ? 5.120 -4.540 -69.911 1.00 41.40 142 GLY B C 1
ATOM 4189 O O . GLY B 1 142 ? 5.489 -3.567 -70.580 1.00 45.86 142 GLY B O 1
ATOM 4193 N N . SER B 1 143 ? 4.518 -4.384 -68.755 1.00 36.50 143 SER B N 1
ATOM 4194 C CA . SER B 1 143 ? 4.362 -3.056 -68.203 1.00 30.53 143 SER B CA 1
ATOM 4195 C C . SER B 1 143 ? 5.708 -2.448 -67.853 1.00 29.65 143 SER B C 1
ATOM 4196 O O . SER B 1 143 ? 6.672 -3.143 -67.544 1.00 27.53 143 SER B O 1
ATOM 4204 N N . VAL B 1 144 ? 5.749 -1.121 -67.873 1.00 27.11 144 VAL B N 1
ATOM 4205 C CA . VAL B 1 144 ? 6.953 -0.364 -67.597 1.00 27.44 144 VAL B CA 1
ATOM 4206 C C . VAL B 1 144 ? 6.586 0.738 -66.611 1.00 24.37 144 VAL B C 1
ATOM 4207 O O . VAL B 1 144 ? 5.579 1.439 -66.796 1.00 23.22 144 VAL B O 1
ATOM 4220 N N . SER B 1 145 ? 7.371 0.861 -65.542 1.00 26.12 145 SER B N 1
ATOM 4221 C CA . SER B 1 145 ? 7.030 1.861 -64.532 1.00 21.12 145 SER B CA 1
ATOM 4222 C C . SER B 1 145 ? 8.328 2.513 -64.041 1.00 24.68 145 SER B C 1
ATOM 4223 O O . SER B 1 145 ? 9.405 1.943 -64.141 1.00 22.47 145 SER B O 1
ATOM 4231 N N . ILE B 1 146 ? 8.203 3.719 -63.481 1.00 23.01 146 ILE B N 1
ATOM 4232 C CA . ILE B 1 146 ? 9.306 4.453 -62.867 1.00 22.87 146 ILE B CA 1
ATOM 4233 C C . ILE B 1 146 ? 8.979 4.680 -61.404 1.00 23.03 146 ILE B C 1
ATOM 4234 O O . ILE B 1 146 ? 7.900 5.170 -61.083 1.00 21.48 146 ILE B O 1
ATOM 4250 N N . HIS B 1 147 ? 9.932 4.356 -60.542 1.00 22.55 147 HIS B N 1
ATOM 4251 C CA . HIS B 1 147 ? 9.736 4.365 -59.101 1.00 20.57 147 HIS B CA 1
ATOM 4252 C C . HIS B 1 147 ? 10.805 5.234 -58.471 1.00 22.73 147 HIS B C 1
ATOM 4253 O O . HIS B 1 147 ? 11.979 5.141 -58.856 1.00 24.75 147 HIS B O 1
ATOM 4267 N N . ALA B 1 148 ? 10.397 6.122 -57.540 1.00 20.02 148 ALA B N 1
ATOM 4268 C CA . ALA B 1 148 ? 11.405 6.963 -56.866 1.00 20.20 148 ALA B CA 1
ATOM 4269 C C . ALA B 1 148 ? 11.137 6.926 -55.376 1.00 21.80 148 ALA B C 1
ATOM 4270 O O . ALA B 1 148 ? 9.986 6.839 -54.935 1.00 21.65 148 ALA B O 1
ATOM 4277 N N . TYR B 1 149 ? 12.220 6.945 -54.606 1.00 18.43 149 TYR B N 1
ATOM 4278 C CA . TYR B 1 149 ? 12.183 6.873 -53.165 1.00 18.53 149 TYR B CA 1
ATOM 4279 C C . TYR B 1 149 ? 13.098 7.926 -52.604 1.00 17.05 149 TYR B C 1
ATOM 4280 O O . TYR B 1 149 ? 14.185 8.189 -53.152 1.00 21.29 149 TYR B O 1
ATOM 4298 N N . SER B 1 150 ? 12.628 8.482 -51.480 1.00 19.20 150 SER B N 1
ATOM 4299 C CA . SER B 1 150 ? 13.457 9.455 -50.747 1.00 21.64 150 SER B CA 1
ATOM 4300 C C . SER B 1 150 ? 13.049 9.421 -49.286 1.00 22.24 150 SER B C 1
ATOM 4301 O O . SER B 1 150 ? 11.861 9.558 -48.988 1.00 20.83 150 SER B O 1
ATOM 4309 N N . PRO B 1 151 ? 14.004 9.309 -48.351 1.00 22.20 151 PRO B N 1
ATOM 4310 C CA . PRO B 1 151 ? 15.438 8.999 -48.579 1.00 22.51 151 PRO B CA 1
ATOM 4311 C C . PRO B 1 151 ? 15.586 7.670 -49.288 1.00 24.18 151 PRO B C 1
ATOM 4312 O O . PRO B 1 151 ? 14.584 6.954 -49.493 1.00 23.61 151 PRO B O 1
ATOM 4323 N N . PRO B 1 152 ? 16.786 7.367 -49.713 1.00 23.91 152 PRO B N 1
ATOM 4324 C CA . PRO B 1 152 ? 17.009 6.137 -50.472 1.00 28.02 152 PRO B CA 1
ATOM 4325 C C . PRO B 1 152 ? 16.530 4.914 -49.730 1.00 27.44 152 PRO B C 1
ATOM 4326 O O . PRO B 1 152 ? 16.447 4.914 -48.530 1.00 29.76 152 PRO B O 1
ATOM 4337 N N . LEU B 1 153 ? 16.184 3.886 -50.488 1.00 28.95 153 LEU B N 1
ATOM 4338 C CA . LEU B 1 153 ? 15.580 2.666 -49.973 1.00 33.90 153 LEU B CA 1
ATOM 4339 C C . LEU B 1 153 ? 16.695 1.754 -49.484 1.00 42.33 153 LEU B C 1
ATOM 4340 O O . LEU B 1 153 ? 17.093 0.805 -50.158 1.00 51.82 153 LEU B O 1
ATOM 4356 N N . TRP B 1 154 ? 17.238 2.099 -48.335 1.00 45.06 154 TRP B N 1
ATOM 4357 C CA . TRP B 1 154 ? 18.258 1.278 -47.696 1.00 53.28 154 TRP B CA 1
ATOM 4358 C C . TRP B 1 154 ? 17.639 0.119 -46.914 1.00 54.69 154 TRP B C 1
ATOM 4359 O O . TRP B 1 154 ? 18.272 -0.925 -46.752 1.00 60.05 154 TRP B O 1
ATOM 4380 N N . ARG B 1 155 ? 16.408 0.270 -46.422 1.00 50.77 155 ARG B N 1
ATOM 4381 C CA . ARG B 1 155 ? 15.752 -0.795 -45.680 1.00 49.00 155 ARG B CA 1
ATOM 4382 C C . ARG B 1 155 ? 14.295 -0.940 -46.094 1.00 38.30 155 ARG B C 1
ATOM 4383 O O . ARG B 1 155 ? 13.638 0.040 -46.442 1.00 43.43 155 ARG B O 1
ATOM 4404 N N . LEU B 1 156 ? 13.827 -2.172 -46.139 1.00 35.20 156 LEU B N 1
ATOM 4405 C CA . LEU B 1 156 ? 12.445 -2.513 -46.514 1.00 37.06 156 LEU B CA 1
ATOM 4406 C C . LEU B 1 156 ? 11.894 -3.465 -45.451 1.00 33.49 156 LEU B C 1
ATOM 4407 O O . LEU B 1 156 ? 12.631 -4.293 -44.920 1.00 33.51 156 LEU B O 1
ATOM 4423 N N . GLY B 1 157 ? 10.610 -3.342 -45.153 1.00 29.63 157 GLY B N 1
ATOM 4424 C CA . GLY B 1 157 ? 9.967 -4.282 -44.274 1.00 26.42 157 GLY B CA 1
ATOM 4425 C C . GLY B 1 157 ? 9.084 -5.211 -45.069 1.00 29.61 157 GLY B C 1
ATOM 4426 O O . GLY B 1 157 ? 8.215 -4.748 -45.814 1.00 29.99 157 GLY B O 1
ATOM 4430 N N . GLN B 1 158 ? 9.303 -6.515 -44.959 1.00 28.41 158 GLN B N 1
ATOM 4431 C CA . GLN B 1 158 ? 8.534 -7.482 -45.717 1.00 28.02 158 GLN B CA 1
ATOM 4432 C C . GLN B 1 158 ? 7.678 -8.316 -44.791 1.00 33.61 158 GLN B C 1
ATOM 4433 O O . GLN B 1 158 ? 8.202 -8.897 -43.825 1.00 32.53 158 GLN B O 1
ATOM 4447 N N . TYR B 1 159 ? 6.370 -8.301 -45.048 1.00 29.20 159 TYR B N 1
ATOM 4448 C CA . TYR B 1 159 ? 5.406 -8.899 -44.138 1.00 27.19 159 TYR B CA 1
ATOM 4449 C C . TYR B 1 159 ? 5.108 -10.316 -44.551 1.00 37.72 159 TYR B C 1
ATOM 4450 O O . TYR B 1 159 ? 5.115 -10.668 -45.737 1.00 34.18 159 TYR B O 1
ATOM 4468 N N . SER B 1 160 ? 4.825 -11.144 -43.552 1.00 35.84 160 SER B N 1
ATOM 4469 C CA . SER B 1 160 ? 4.590 -12.561 -43.802 1.00 39.53 160 SER B CA 1
ATOM 4470 C C . SER B 1 160 ? 3.563 -13.025 -42.785 1.00 44.46 160 SER B C 1
ATOM 4471 O O . SER B 1 160 ? 3.320 -12.360 -41.769 1.00 35.78 160 SER B O 1
ATOM 4479 N N . ILE B 1 161 ? 3.041 -14.215 -43.006 1.00 48.45 161 ILE B N 1
ATOM 4480 C CA . ILE B 1 161 ? 2.160 -14.863 -42.048 1.00 57.31 161 ILE B CA 1
ATOM 4481 C C . ILE B 1 161 ? 2.648 -16.273 -41.711 1.00 63.92 161 ILE B C 1
ATOM 4482 O O . ILE B 1 161 ? 3.392 -16.903 -42.465 1.00 66.09 161 ILE B O 1
ATOM 4498 N N . ASP B 1 162 ? 2.284 -16.739 -40.523 1.00 72.25 162 ASP B N 1
ATOM 4499 C CA . ASP B 1 162 ? 2.331 -18.161 -40.216 1.00 65.70 162 ASP B CA 1
ATOM 4500 C C . ASP B 1 162 ? 1.092 -18.828 -40.804 1.00 69.14 162 ASP B C 1
ATOM 4501 O O . ASP B 1 162 ? 0.172 -18.166 -41.308 1.00 68.23 162 ASP B O 1
ATOM 4510 N N . ASP B 1 163 ? 1.065 -20.155 -40.767 0.00 70.98 163 ASP B N 1
ATOM 4511 C CA . ASP B 1 163 ? -0.197 -20.832 -41.035 0.00 73.47 163 ASP B CA 1
ATOM 4512 C C . ASP B 1 163 ? -1.151 -20.704 -39.858 0.00 74.35 163 ASP B C 1
ATOM 4513 O O . ASP B 1 163 ? -2.346 -20.981 -40.005 0.00 75.80 163 ASP B O 1
ATOM 4522 N N . SER B 1 164 ? -0.639 -20.283 -38.699 1.00 76.59 164 SER B N 1
ATOM 4523 C CA . SER B 1 164 ? -1.505 -19.784 -37.635 1.00 81.80 164 SER B CA 1
ATOM 4524 C C . SER B 1 164 ? -2.287 -18.556 -38.095 1.00 86.55 164 SER B C 1
ATOM 4525 O O . SER B 1 164 ? -3.474 -18.397 -37.774 1.00 79.88 164 SER B O 1
ATOM 4533 N N . GLY B 1 165 ? -1.632 -17.672 -38.851 1.00 88.03 165 GLY B N 1
ATOM 4534 C CA . GLY B 1 165 ? -2.209 -16.402 -39.248 1.00 69.53 165 GLY B CA 1
ATOM 4535 C C . GLY B 1 165 ? -1.579 -15.184 -38.588 1.00 60.26 165 GLY B C 1
ATOM 4536 O O . GLY B 1 165 ? -2.025 -14.059 -38.843 1.00 49.16 165 GLY B O 1
ATOM 4540 N N . VAL B 1 166 ? -0.545 -15.359 -37.787 1.00 56.47 166 VAL B N 1
ATOM 4541 C CA . VAL B 1 166 ? 0.060 -14.236 -37.075 1.00 49.38 166 VAL B CA 1
ATOM 4542 C C . VAL B 1 166 ? 1.062 -13.540 -37.985 1.00 44.49 166 VAL B C 1
ATOM 4543 O O . VAL B 1 166 ? 1.931 -14.179 -38.594 1.00 41.66 166 VAL B O 1
ATOM 4556 N N . MET B 1 167 ? 0.945 -12.230 -38.069 1.00 34.82 167 MET B N 1
ATOM 4557 C CA . MET B 1 167 ? 1.770 -11.432 -38.987 1.00 35.84 167 MET B CA 1
ATOM 4558 C C . MET B 1 167 ? 3.107 -11.100 -38.356 1.00 34.31 167 MET B C 1
ATOM 4559 O O . MET B 1 167 ? 3.217 -10.910 -37.123 1.00 33.34 167 MET B O 1
ATOM 4573 N N . ARG B 1 168 ? 4.134 -11.131 -39.188 1.00 29.67 168 ARG B N 1
ATOM 4574 C CA . ARG B 1 168 ? 5.483 -10.732 -38.823 1.00 30.19 168 ARG B CA 1
ATOM 4575 C C . ARG B 1 168 ? 6.001 -9.751 -39.882 1.00 31.94 168 ARG B C 1
ATOM 4576 O O . ARG B 1 168 ? 5.490 -9.697 -41.018 1.00 31.42 168 ARG B O 1
ATOM 4597 N N . ARG B 1 169 ? 7.019 -8.982 -39.480 1.00 29.22 169 ARG B N 1
ATOM 4598 C CA . ARG B 1 169 ? 7.726 -8.054 -40.375 1.00 27.18 169 ARG B CA 1
ATOM 4599 C C . ARG B 1 169 ? 9.224 -8.316 -40.361 1.00 31.77 169 ARG B C 1
ATOM 4600 O O . ARG B 1 169 ? 9.890 -8.115 -39.330 1.00 31.07 169 ARG B O 1
ATOM 4621 N N . VAL B 1 170 ? 9.751 -8.763 -41.491 1.00 29.25 170 VAL B N 1
ATOM 4622 C CA . VAL B 1 170 ? 11.177 -9.002 -41.652 1.00 31.59 170 VAL B CA 1
ATOM 4623 C C . VAL B 1 170 ? 11.816 -7.727 -42.220 1.00 36.51 170 VAL B C 1
ATOM 4624 O O . VAL B 1 170 ? 11.406 -7.260 -43.284 1.00 33.62 170 VAL B O 1
ATOM 4637 N N . SER B 1 171 ? 12.775 -7.142 -41.489 1.00 35.34 171 SER B N 1
ATOM 4638 C CA . SER B 1 171 ? 13.469 -5.954 -41.942 1.00 39.76 171 SER B CA 1
ATOM 4639 C C . SER B 1 171 ? 14.654 -6.397 -42.787 1.00 45.81 171 SER B C 1
ATOM 4640 O O . SER B 1 171 ? 15.554 -7.090 -42.291 1.00 42.84 171 SER B O 1
ATOM 4648 N N . VAL B 1 172 ? 14.634 -6.011 -44.055 1.00 44.50 172 VAL B N 1
ATOM 4649 C CA . VAL B 1 172 ? 15.608 -6.428 -45.064 1.00 55.57 172 VAL B CA 1
ATOM 4650 C C . VAL B 1 172 ? 16.462 -5.218 -45.433 1.00 62.65 172 VAL B C 1
ATOM 4651 O O . VAL B 1 172 ? 15.933 -4.174 -45.837 1.00 53.86 172 VAL B O 1
ATOM 4664 N N . SER B 1 173 ? 17.778 -5.352 -45.297 1.00 74.79 173 SER B N 1
ATOM 4665 C CA . SER B 1 173 ? 18.697 -4.348 -45.823 1.00 75.79 173 SER B CA 1
ATOM 4666 C C . SER B 1 173 ? 18.844 -4.550 -47.328 1.00 70.35 173 SER B C 1
ATOM 4667 O O . SER B 1 173 ? 18.996 -5.680 -47.801 1.00 67.36 173 SER B O 1
ATOM 4675 N N . TYR B 1 174 ? 18.772 -3.461 -48.085 1.00 6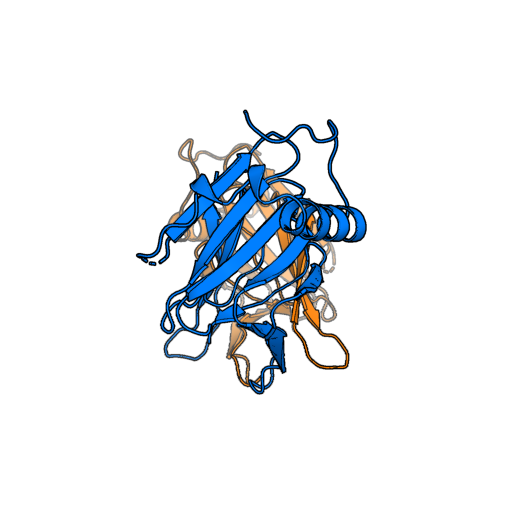8.82 174 TYR B N 1
ATOM 4676 C CA . TYR B 1 174 ? 18.829 -3.557 -49.535 1.00 67.20 174 TYR B CA 1
ATOM 4677 C C . TYR B 1 174 ? 19.837 -2.562 -50.096 1.00 66.43 174 TYR B C 1
ATOM 4678 O O . TYR B 1 174 ? 19.584 -1.360 -50.128 1.00 71.51 174 TYR B O 1
#

Organism: NCBI:txid1073253

Foldseek 3Di:
DADDDDPAADDFVRQQVVFLVVLVVCVQPVVPADPDCDKAWRDDDQWKTKIKGWDAQADKPAKKFLAQKKKKKAWQAWKKWKWADDPVRPIDIDIAHHGGMGIGGRVGIIMIHRTDHGIMMMMMITPDSQKMWHWDADPVRDIDTDIDGPD/DDDPDPPAADAFVVQQVVQLVVLVPCVQPVVPQDDCPKDWSDADQWKTKIKGWDAQADKPAKKALQQKKKKKAWQAWWKWKWADDVVGPIDIDIAHHPGMDIGGRVGIIMIHRTDHGIMMMMMITPYRQWMWHWDADPVGDIDTDIDGD

Nearest PDB structures (foldseek):
  8qfl-assembly1_A  TM=1.007E+00  e=1.401E-30  Thermocatellispora tengchongensis
  8qfq-assembly1_A  TM=1.001E+00  e=3.753E-28  Thermocatellispora tengchongensis
  8qfn-assembly1_B  TM=9.891E-01  e=1.351E-28  Thermocatellispora tengchongensis
  8qfr-assembly1_A  TM=1.005E+00  e=1.691E-27  Thermocatellispora tengchongensis
  8qfm-assembly1_B  TM=9.702E-01  e=1.364E-27  Thermocatellispora tengchongensis

Sequence (300 aa):
GELDLPERNLDRRELRDLVNELAAHPERWAEHVMFPRHYASLHRDAYVDVWLLCWRAEEDDTGWHDHDISSGAVRVVAGALKECNPRIGGEHLETVVSEGESFSFGPDHIHRLTGAVHGSVSIHAYSPPLWRLGQYSIDDSGVMRRRVSVSYAGELDLPERNLDRRELRDLVNELAAHPERWAEHVMFRHYASLHRDAYVDVWLLCWRAEDDTGWHDHDISSGAVRVVAGALKECNPRIGGEHLETVVSEGESFSFGPDHIHRLTGAVHGSVSIHAYSPPLWRLGQYSIDDSGVMRRVSVSY

Secondary structure (DSSP, 8-state):
------SS---HHHHHHHHHHHHT-GGGTGGG-----EEEEEEESSS-EEEEEE--TT-B--SEE-TT-EEEEEEEESEEEEEE-BTTS--EEEEEETT-EEEE-TT-EEEEE-PPTT-EEEEEEES---EEEEEEE-TT-BEEEEEEE--/------SS---HHHHHHHHHHHHT-GGGTGGG----EEEEEEE-SS-EEEEEE--TT----SEE-TT-EEEEEEEESEEEEEE-BTTS--EEEEEETT-EEEE-TT-EEEEE-PPTT-EEEEEEES---EEEEEEE-SS-BEEEEEEE-